Protein AF-A0A7C6NJ16-F1 (afdb_monomer_lite)

Sequence (320 aa):
MNTKLSTLAVAVAAALTLPALALADTATVTQSGSFNDGVVLQNSNANATATINVTGNNNDDFIDQYGNGTVTATIKVNNGNSNKAVVEQFRSGDNSTVTITQSRDRNDAFANQVRAYRSTIDVTQTRSDNKAVVEQGDSWRDTAKVMQTGNHGDAFIEQYDTALSKASITDSGNYDKSVIDQWNVSWADAAITQGGGYRNDATINQYDGVSLKASINQNGSLNMAVAEQTGYHNDSNIIQRGLGNDAFTSQSGKSHDSSINQNGVYNTAVALQSGYNHNSIIMQNGLGNNAHVVQAGWSNSHLSTVTQNGMANNAYVQQH

Foldseek 3Di:
DDDDDFDEAWAEEEVVHDWIWDDGLWIKTWYDDQWIWMWIWHDPDVDTWIWIFIDDADTFIKTKDDDYAYTEIAGTDGGHDDYEDEEDDDDERAAEYEYAYEYDYQEYEYEYEYHEHLEYYYHAYYYENEYYYYYEECEANEYEYEHHLEYNEYYYEYAYVEYLAYAYEAANAYVEYYEEYHENEYLEYYEEHHAHEEHEYEYEAEYAEYNHYEYAAEAYYLEYEYEAEHYYNAYYYHHEAYENEYYYEYEYEYQHAEYHHYHEYQEYEYAYYEADAEYEAAAEAYEQEYYYEAEYDNDHYHYYHHHYYYYNHYYYYYYD

Structure (mmCIF, N/CA/C/O backbone):
data_AF-A0A7C6NJ16-F1
#
_entry.id   AF-A0A7C6NJ16-F1
#
loop_
_atom_site.group_PDB
_atom_site.id
_atom_site.type_symbol
_atom_site.label_atom_id
_atom_site.label_alt_id
_atom_site.label_comp_id
_atom_site.label_asym_id
_atom_site.label_entity_id
_atom_site.label_seq_id
_atom_site.pdbx_PDB_ins_code
_atom_site.Cartn_x
_atom_site.Cartn_y
_atom_site.Cartn_z
_atom_site.occupancy
_atom_site.B_iso_or_equiv
_atom_site.auth_seq_id
_atom_site.auth_comp_id
_atom_site.auth_asym_id
_atom_site.auth_atom_id
_atom_site.pdbx_PDB_model_num
ATOM 1 N N . MET A 1 1 ? -19.613 -32.096 36.033 1.00 35.06 1 MET A N 1
ATOM 2 C CA . MET A 1 1 ? -20.104 -30.706 35.872 1.00 35.06 1 MET A CA 1
ATOM 3 C C . MET A 1 1 ? -18.885 -29.804 35.781 1.00 35.06 1 MET A C 1
ATOM 5 O O . MET A 1 1 ? -17.928 -30.110 36.473 1.00 35.06 1 MET A O 1
ATOM 9 N N . ASN A 1 2 ? -18.899 -28.767 34.940 1.00 32.28 2 ASN A N 1
ATOM 10 C CA . ASN A 1 2 ? -17.916 -27.668 34.946 1.00 32.28 2 ASN A CA 1
ATOM 11 C C . ASN A 1 2 ? -18.504 -26.475 34.169 1.00 32.28 2 ASN A C 1
ATOM 13 O O . ASN A 1 2 ? -18.042 -26.094 33.097 1.00 32.28 2 ASN A O 1
ATOM 17 N N . THR A 1 3 ? -19.608 -25.935 34.681 1.00 31.02 3 THR A N 1
ATOM 18 C CA . THR A 1 3 ? -20.240 -24.719 34.157 1.00 31.02 3 THR A CA 1
ATOM 19 C C . THR A 1 3 ? -19.409 -23.508 34.575 1.00 31.02 3 THR A C 1
ATOM 21 O O . THR A 1 3 ? -19.467 -23.102 35.737 1.00 31.02 3 THR A O 1
ATOM 24 N N . LYS A 1 4 ? -18.622 -22.944 33.648 1.00 37.28 4 LYS A N 1
ATOM 25 C CA . LYS A 1 4 ? -17.997 -21.627 33.846 1.00 37.28 4 LYS A CA 1
ATOM 26 C C . LYS A 1 4 ? -19.087 -20.573 34.083 1.00 37.28 4 LYS A C 1
ATOM 28 O O . LYS A 1 4 ? -20.129 -20.610 33.435 1.00 37.28 4 LYS A O 1
ATOM 33 N N . LEU A 1 5 ? -18.824 -19.638 34.990 1.00 34.72 5 LEU A N 1
ATOM 34 C CA . LEU A 1 5 ? -19.667 -18.466 35.217 1.00 34.72 5 LEU A CA 1
ATOM 35 C C . LEU A 1 5 ? -19.279 -17.371 34.222 1.00 34.72 5 LEU A C 1
ATOM 37 O O . LEU A 1 5 ? -18.245 -16.737 34.396 1.00 34.72 5 LEU A O 1
ATOM 41 N N . SER A 1 6 ? -20.111 -17.140 33.209 1.00 41.31 6 SER A N 1
ATOM 42 C CA . SER A 1 6 ? -20.066 -15.911 32.416 1.00 41.31 6 SER A CA 1
ATOM 43 C C . SER A 1 6 ? -20.798 -14.807 33.178 1.00 41.31 6 SER A C 1
ATOM 45 O O . SER A 1 6 ? -22.024 -14.863 33.320 1.00 41.31 6 SER A O 1
ATOM 47 N N . THR A 1 7 ? -20.081 -13.806 33.681 1.00 44.38 7 THR A N 1
ATOM 48 C CA . THR A 1 7 ? -20.714 -12.552 34.111 1.00 44.38 7 THR A CA 1
ATOM 49 C C . THR A 1 7 ? -21.210 -11.757 32.891 1.00 44.38 7 THR A C 1
ATOM 51 O O . THR A 1 7 ? -20.888 -12.067 31.744 1.00 44.38 7 THR A O 1
ATOM 54 N N . LEU A 1 8 ? -22.002 -10.718 33.140 1.00 41.16 8 LEU A N 1
ATOM 55 C CA . LEU A 1 8 ? -22.375 -9.694 32.166 1.00 41.16 8 LEU A CA 1
ATOM 56 C C . LEU A 1 8 ? -22.429 -8.359 32.907 1.00 41.16 8 LEU A C 1
ATOM 58 O O . LEU A 1 8 ? -22.839 -8.318 34.068 1.00 41.16 8 LEU A O 1
ATOM 62 N N . ALA A 1 9 ? -22.043 -7.277 32.241 1.00 48.88 9 ALA A N 1
ATOM 63 C CA . ALA A 1 9 ? -22.122 -5.933 32.788 1.00 48.88 9 ALA A CA 1
ATOM 64 C C . ALA A 1 9 ? -22.339 -4.902 31.672 1.00 48.88 9 ALA A C 1
ATOM 66 O O . ALA A 1 9 ? -21.974 -5.137 30.521 1.00 48.88 9 ALA A O 1
ATOM 67 N N . VAL A 1 10 ? -22.941 -3.773 32.047 1.00 44.34 10 VAL A N 1
ATOM 68 C CA . VAL A 1 10 ? -23.264 -2.598 31.222 1.00 44.34 10 VAL A CA 1
ATOM 69 C C . VAL A 1 10 ? -23.389 -1.408 32.182 1.00 44.34 10 VAL A C 1
ATOM 71 O O . VAL A 1 10 ? -23.971 -1.578 33.256 1.00 44.34 10 VAL A O 1
ATOM 74 N N . ALA A 1 11 ? -22.970 -0.204 31.796 1.00 49.12 11 ALA A N 1
ATOM 75 C CA . ALA A 1 11 ? -23.571 1.027 32.319 1.00 49.12 11 ALA A CA 1
ATOM 76 C C . ALA A 1 11 ? -23.803 2.058 31.191 1.00 49.12 11 ALA A C 1
ATOM 78 O O . ALA A 1 11 ? -23.823 1.687 30.016 1.00 49.12 11 ALA A O 1
ATOM 79 N N . VAL A 1 12 ? -24.103 3.322 31.531 1.00 46.19 12 VAL A N 1
ATOM 80 C CA . VAL A 1 12 ? -24.567 4.376 30.596 1.00 46.19 12 VAL A CA 1
ATOM 81 C C . VAL A 1 12 ? -24.145 5.772 31.090 1.00 46.19 12 VAL A C 1
ATOM 83 O O . VAL A 1 12 ? -24.249 6.035 32.288 1.00 46.19 12 VAL A O 1
ATOM 86 N N . ALA A 1 13 ? -23.751 6.681 30.185 1.00 46.09 13 ALA A N 1
ATOM 87 C CA . ALA A 1 13 ? -23.558 8.114 30.469 1.00 46.09 13 ALA A CA 1
ATOM 88 C C . ALA A 1 13 ? -24.437 9.012 29.587 1.00 46.09 13 ALA A C 1
ATOM 90 O O . ALA A 1 13 ? -24.761 8.645 28.461 1.00 46.09 13 ALA A O 1
ATOM 91 N N . ALA A 1 14 ? -24.771 10.215 30.066 1.00 43.19 14 ALA A N 1
ATOM 92 C CA . ALA A 1 14 ? -25.600 11.174 29.327 1.00 43.19 14 ALA A CA 1
ATOM 93 C C . ALA A 1 14 ? -25.421 12.646 29.774 1.00 43.19 14 ALA A C 1
ATOM 95 O O . ALA A 1 14 ? -26.395 13.334 30.076 1.00 43.19 14 ALA A O 1
ATOM 96 N N . ALA A 1 15 ? -24.173 13.108 29.891 1.00 50.66 15 ALA A N 1
ATOM 97 C CA . ALA A 1 15 ? -23.797 14.483 30.245 1.00 50.66 15 ALA A CA 1
ATOM 98 C C . ALA A 1 15 ? -24.552 15.167 31.426 1.00 50.66 15 ALA A C 1
ATOM 100 O O . ALA A 1 15 ? -24.961 16.319 31.304 1.00 50.66 15 ALA A O 1
ATOM 101 N N . LEU A 1 16 ? -24.750 14.620 32.638 1.00 50.41 16 LEU A N 1
ATOM 102 C CA . LEU A 1 16 ? -24.541 13.291 33.254 1.00 50.41 16 LEU A CA 1
ATOM 103 C C . LEU A 1 16 ? -23.299 12.500 32.790 1.00 50.41 16 LEU A C 1
ATOM 105 O O . LEU A 1 16 ? -23.381 11.399 32.250 1.00 50.41 16 LEU A O 1
ATOM 109 N N . THR A 1 17 ? -22.132 13.099 33.011 1.00 46.88 17 THR A N 1
ATOM 110 C CA . THR A 1 17 ? -20.799 12.756 32.477 1.00 46.88 17 THR A CA 1
ATOM 111 C C . THR A 1 17 ? -20.115 11.521 33.112 1.00 46.88 17 THR A C 1
ATOM 113 O O . THR A 1 17 ? -18.977 11.626 33.569 1.00 46.88 17 THR A O 1
ATOM 116 N N . LEU A 1 18 ? -20.782 10.365 33.216 1.00 48.09 18 LEU A N 1
ATOM 117 C CA . LEU A 1 18 ? -20.260 9.186 33.943 1.00 48.09 18 LEU A CA 1
ATOM 118 C C . LEU A 1 18 ? -19.922 7.982 33.038 1.00 48.09 18 LEU A C 1
ATOM 120 O O . LEU A 1 18 ? -20.851 7.316 32.589 1.00 48.09 18 LEU A O 1
ATOM 124 N N . PRO A 1 19 ? -18.637 7.644 32.792 1.00 50.81 19 PRO A N 1
ATOM 125 C CA . PRO A 1 19 ? -18.266 6.555 31.889 1.00 50.81 19 PRO A CA 1
ATOM 126 C C . PRO A 1 19 ? -18.911 5.222 32.291 1.00 50.81 19 PRO A C 1
ATOM 128 O O . PRO A 1 19 ? -18.898 4.779 33.438 1.00 50.81 19 PRO A O 1
ATOM 131 N N . ALA A 1 20 ? -19.498 4.598 31.287 1.00 51.53 20 ALA A N 1
ATOM 132 C CA . ALA A 1 20 ? -20.554 3.606 31.347 1.00 51.53 20 ALA A CA 1
ATOM 133 C C . ALA A 1 20 ? -20.095 2.147 31.616 1.00 51.53 20 ALA A C 1
ATOM 135 O O . ALA A 1 20 ? -20.561 1.236 30.944 1.00 51.53 20 ALA A O 1
ATOM 136 N N . LEU A 1 21 ? -19.148 1.945 32.551 1.00 50.75 21 LEU A N 1
ATOM 137 C CA . LEU A 1 21 ? -18.258 0.763 32.672 1.00 50.75 21 LEU A CA 1
ATOM 138 C C . LEU A 1 21 ? -18.938 -0.619 32.724 1.00 50.75 21 LEU A C 1
ATOM 140 O O . LEU A 1 21 ? -20.002 -0.791 33.317 1.00 50.75 21 LEU A O 1
ATOM 144 N N . ALA A 1 22 ? -18.222 -1.640 32.239 1.00 50.41 22 ALA A N 1
ATOM 145 C CA . ALA A 1 22 ? -18.568 -3.044 32.423 1.00 50.41 22 ALA A CA 1
ATOM 146 C C . ALA A 1 22 ? -17.352 -3.994 32.495 1.00 50.41 22 ALA A C 1
ATOM 148 O O . ALA A 1 22 ? -16.258 -3.645 32.059 1.00 50.41 22 ALA A O 1
ATOM 149 N N . LEU A 1 23 ? -17.560 -5.198 33.051 1.00 51.53 23 LEU A N 1
ATOM 150 C CA . LEU A 1 23 ? -16.559 -6.245 33.315 1.00 51.53 23 LEU A CA 1
ATOM 151 C C . LEU A 1 23 ? -17.182 -7.667 33.315 1.00 51.53 23 LEU A C 1
ATOM 153 O O . LEU A 1 23 ? -18.002 -7.957 34.188 1.00 51.53 23 LEU A O 1
ATOM 157 N N . ALA A 1 24 ? -16.752 -8.564 32.419 1.00 52.41 24 ALA A N 1
ATOM 158 C CA . ALA A 1 24 ? -16.945 -10.036 32.447 1.00 52.41 24 ALA A CA 1
ATOM 159 C C . ALA A 1 24 ? -16.251 -10.673 31.231 1.00 52.41 24 ALA A C 1
ATOM 161 O O . ALA A 1 24 ? -15.604 -9.929 30.521 1.00 52.41 24 ALA A O 1
ATOM 162 N N . ASP A 1 25 ? -16.539 -11.935 30.859 1.00 52.47 25 ASP A N 1
ATOM 163 C CA . ASP A 1 25 ? -16.572 -12.466 29.465 1.00 52.47 25 ASP A CA 1
ATOM 164 C C . ASP A 1 25 ? -17.440 -11.646 28.483 1.00 52.47 25 ASP A C 1
ATOM 166 O O . ASP A 1 25 ? -17.577 -12.007 27.312 1.00 52.47 25 ASP A O 1
ATOM 170 N N . THR A 1 26 ? -18.045 -10.536 28.925 1.00 49.97 26 THR A N 1
ATOM 171 C CA . THR A 1 26 ? -18.750 -9.498 28.147 1.00 49.97 26 THR A CA 1
ATOM 172 C C . THR A 1 26 ? -18.752 -8.160 28.907 1.00 49.97 26 THR A C 1
ATOM 174 O O . THR A 1 26 ? -18.806 -8.135 30.132 1.00 49.97 26 THR A O 1
ATOM 177 N N . ALA A 1 27 ? -18.723 -7.032 28.204 1.00 52.44 27 ALA A N 1
ATOM 178 C CA . ALA A 1 27 ? -18.861 -5.685 28.767 1.00 52.44 27 ALA A CA 1
ATOM 179 C C . ALA A 1 27 ? -19.445 -4.733 27.698 1.00 52.44 27 ALA A C 1
ATOM 181 O O . ALA A 1 27 ? -19.690 -5.233 26.610 1.00 52.44 27 ALA A O 1
ATOM 182 N N . THR A 1 28 ? -19.675 -3.441 28.009 1.00 55.69 28 THR A N 1
ATOM 183 C CA . THR A 1 28 ? -20.003 -2.270 27.146 1.00 55.69 28 THR A CA 1
ATOM 184 C C . THR A 1 28 ? -19.886 -0.956 27.951 1.00 55.69 28 THR A C 1
ATOM 186 O O . THR A 1 28 ? -20.147 -0.980 29.148 1.00 55.69 28 THR A O 1
ATOM 189 N N . VAL A 1 29 ? -19.599 0.182 27.294 1.00 52.28 29 VAL A N 1
ATOM 190 C CA . VAL A 1 29 ? -19.810 1.591 27.734 1.00 52.28 29 VAL A CA 1
ATOM 191 C C . VAL A 1 29 ? -20.335 2.341 26.496 1.00 52.28 29 VAL A C 1
ATOM 193 O O . VAL A 1 29 ? -19.951 2.009 25.367 1.00 52.28 29 VAL A O 1
ATOM 196 N N . THR A 1 30 ? -21.183 3.349 26.731 1.00 55.50 30 THR A N 1
ATOM 197 C CA . THR A 1 30 ? -21.677 4.372 25.788 1.00 55.50 30 THR A CA 1
ATOM 198 C C . THR A 1 30 ? -22.018 5.658 26.580 1.00 55.50 30 THR A C 1
ATOM 200 O O . THR A 1 30 ? -22.612 5.555 27.657 1.00 55.50 30 THR A O 1
ATOM 203 N N . GLN A 1 31 ? -21.681 6.860 26.093 1.00 51.72 31 GLN A N 1
ATOM 204 C CA . GLN A 1 31 ? -22.044 8.168 26.692 1.00 51.72 31 GLN A CA 1
ATOM 205 C C . GLN A 1 31 ? -23.067 8.950 25.817 1.00 51.72 31 GLN A C 1
ATOM 207 O O . GLN A 1 31 ? -23.567 8.411 24.834 1.00 51.72 31 GLN A O 1
ATOM 212 N N . SER A 1 32 ? -23.356 10.232 26.123 1.00 51.03 32 SER A N 1
ATOM 213 C CA . SER A 1 32 ? -24.070 11.165 25.224 1.00 51.03 32 SER A CA 1
ATOM 214 C C . SER A 1 32 ? -23.669 12.647 25.387 1.00 51.03 32 SER A C 1
ATOM 216 O O . SER A 1 32 ? -23.464 13.107 26.508 1.00 51.03 32 SER A O 1
ATOM 218 N N . GLY A 1 33 ? -23.553 13.387 24.271 1.00 49.94 33 GLY A N 1
ATOM 219 C CA . GLY A 1 33 ? -23.200 14.818 24.190 1.00 49.94 33 GLY A CA 1
ATOM 220 C C . GLY A 1 33 ? -22.666 15.243 22.804 1.00 49.94 33 GLY A C 1
ATOM 221 O O . GLY A 1 33 ? -22.752 14.483 21.841 1.00 49.94 33 GLY A O 1
ATOM 222 N N . SER A 1 34 ? -22.028 16.415 22.703 1.00 47.81 34 SER A N 1
ATOM 223 C CA . SER A 1 34 ? -20.744 16.464 21.976 1.00 47.81 34 SER A CA 1
ATOM 224 C C . SER A 1 34 ? -19.748 15.704 22.851 1.00 47.81 34 SER A C 1
ATOM 226 O O . SER A 1 34 ? -19.800 15.891 24.064 1.00 47.81 34 SER A O 1
ATOM 228 N N . PHE A 1 35 ? -18.871 14.871 22.282 1.00 48.72 35 PHE A N 1
ATOM 229 C CA . PHE A 1 35 ? -18.071 13.912 23.059 1.00 48.72 35 PHE A CA 1
ATOM 230 C C . PHE A 1 35 ? -18.969 12.939 23.849 1.00 48.72 35 PHE A C 1
ATOM 232 O O . PHE A 1 35 ? -19.153 13.058 25.054 1.00 48.72 35 PHE A O 1
ATOM 239 N N . ASN A 1 36 ? -19.554 11.966 23.147 1.00 51.44 36 ASN A N 1
ATOM 240 C CA . ASN A 1 36 ? -19.848 10.680 23.781 1.00 51.44 36 ASN A CA 1
ATOM 241 C C . ASN A 1 36 ? -18.521 9.892 23.840 1.00 51.44 36 ASN A C 1
ATOM 243 O O . ASN A 1 36 ? -17.525 10.347 23.294 1.00 51.44 36 ASN A O 1
ATOM 247 N N . ASP A 1 37 ? -18.523 8.701 24.424 1.00 56.50 37 ASP A N 1
ATOM 248 C CA . ASP A 1 37 ? -17.400 7.770 24.565 1.00 56.50 37 ASP A CA 1
ATOM 249 C C . ASP A 1 37 ? -17.996 6.388 24.872 1.00 56.50 37 ASP A C 1
ATOM 251 O O . ASP A 1 37 ? -19.105 6.313 25.408 1.00 56.50 37 ASP A O 1
ATOM 255 N N . GLY A 1 38 ? -17.305 5.295 24.590 1.00 53.94 38 GLY A N 1
ATOM 256 C CA . GLY A 1 38 ? -17.771 3.953 24.959 1.00 53.94 38 GLY A CA 1
ATOM 257 C C . GLY A 1 38 ? -16.621 3.095 25.470 1.00 53.94 38 GLY A C 1
ATOM 258 O O . GLY A 1 38 ? -15.567 3.650 25.636 1.00 53.94 38 GLY A O 1
ATOM 259 N N . VAL A 1 39 ? -16.782 1.793 25.742 1.00 55.91 39 VAL A N 1
ATOM 260 C CA . VAL A 1 39 ? -15.772 0.839 26.319 1.00 55.91 39 VAL A CA 1
ATOM 261 C C . VAL A 1 39 ? -16.406 -0.573 26.563 1.00 55.91 39 VAL A C 1
ATOM 263 O O . VAL A 1 39 ? -16.968 -0.810 27.631 1.00 55.91 39 VAL A O 1
ATOM 266 N N . VAL A 1 40 ? -16.380 -1.547 25.644 1.00 55.03 40 VAL A N 1
ATOM 267 C CA . VAL A 1 40 ? -16.559 -2.986 26.028 1.00 55.03 40 VAL A CA 1
ATOM 268 C C . VAL A 1 40 ? -15.207 -3.465 26.604 1.00 55.03 40 VAL A C 1
ATOM 270 O O . VAL A 1 40 ? -14.233 -2.742 26.482 1.00 55.03 40 VAL A O 1
ATOM 273 N N . LEU A 1 41 ? -15.141 -4.605 27.306 1.00 54.09 41 LEU A N 1
ATOM 274 C CA . LEU A 1 41 ? -13.979 -5.165 28.041 1.00 54.09 41 LEU A CA 1
ATOM 275 C C . LEU A 1 41 ? -14.214 -6.666 28.407 1.00 54.09 41 LEU A C 1
ATOM 277 O O . LEU A 1 41 ? -14.424 -7.003 29.575 1.00 54.09 41 LEU A O 1
ATOM 281 N N . GLN A 1 42 ? -14.282 -7.581 27.436 1.00 51.38 42 GLN A N 1
ATOM 282 C CA . GLN A 1 42 ? -14.716 -8.978 27.621 1.00 51.38 42 GLN A CA 1
ATOM 283 C C . GLN A 1 42 ? -13.568 -9.988 27.921 1.00 51.38 42 GLN A C 1
ATOM 285 O O . GLN A 1 42 ? -12.540 -9.979 27.251 1.00 51.38 42 GLN A O 1
ATOM 290 N N . ASN A 1 43 ? -13.731 -10.864 28.926 1.00 51.25 43 ASN A N 1
ATOM 291 C CA . ASN A 1 43 ? -12.670 -11.568 29.662 1.00 51.25 43 ASN A CA 1
ATOM 292 C C . ASN A 1 43 ? -13.046 -12.912 30.403 1.00 51.25 43 ASN A C 1
ATOM 294 O O . ASN A 1 43 ? -13.492 -12.815 31.541 1.00 51.25 43 ASN A O 1
ATOM 298 N N . SER A 1 44 ? -12.764 -14.131 29.873 1.00 48.31 44 SER A N 1
ATOM 299 C CA . SER A 1 44 ? -12.366 -15.401 30.611 1.00 48.31 44 SER A CA 1
ATOM 300 C C . SER A 1 44 ? -11.810 -16.503 29.664 1.00 48.31 44 SER A C 1
ATOM 302 O O . SER A 1 44 ? -12.142 -17.699 29.739 1.00 48.31 44 SER A O 1
ATOM 304 N N . ASN A 1 45 ? -11.001 -16.148 28.675 1.00 57.34 45 ASN A N 1
ATOM 305 C CA . ASN A 1 45 ? -9.626 -15.673 28.850 1.00 57.34 45 ASN A CA 1
ATOM 306 C C . ASN A 1 45 ? -8.625 -16.712 29.340 1.00 57.34 45 ASN A C 1
ATOM 308 O O . ASN A 1 45 ? -8.401 -16.889 30.533 1.00 57.34 45 ASN A O 1
ATOM 312 N N . ALA A 1 46 ? -7.841 -17.172 28.379 1.00 47.19 46 ALA A N 1
ATOM 313 C CA . ALA A 1 46 ? -6.416 -16.856 28.376 1.00 47.19 46 ALA A CA 1
ATOM 314 C C . ALA A 1 46 ? -6.065 -15.510 27.648 1.00 47.19 46 ALA A C 1
ATOM 316 O O . ALA A 1 46 ? -5.015 -15.494 27.024 1.00 47.19 46 ALA A O 1
ATOM 317 N N . ASN A 1 47 ? -6.930 -14.450 27.677 1.00 48.56 47 ASN A N 1
ATOM 318 C CA . ASN A 1 47 ? -7.144 -13.188 26.822 1.00 48.56 47 ASN A CA 1
ATOM 319 C C . ASN A 1 47 ? -8.208 -12.958 25.453 1.00 48.56 47 ASN A C 1
ATOM 321 O O . ASN A 1 47 ? -8.657 -14.068 23.854 1.00 48.56 47 ASN A O 1
ATOM 325 N N . ALA A 1 48 ? -8.440 -11.616 25.930 1.00 53.44 48 ALA A N 1
ATOM 326 C CA . ALA A 1 48 ? -9.428 -10.455 26.064 1.00 53.44 48 ALA A CA 1
ATOM 327 C C . ALA A 1 48 ? -9.898 -9.420 24.957 1.00 53.44 48 ALA A C 1
ATOM 329 O O . ALA A 1 48 ? -9.127 -9.182 24.042 1.00 53.44 48 ALA A O 1
ATOM 330 N N . THR A 1 49 ? -11.046 -8.703 25.206 1.00 53.69 49 THR A N 1
ATOM 331 C CA . THR A 1 49 ? -12.058 -8.067 24.260 1.00 53.69 49 THR A CA 1
ATOM 332 C C . THR A 1 49 ? -12.581 -6.581 24.527 1.00 53.69 49 THR A C 1
ATOM 334 O O . THR A 1 49 ? -13.675 -6.399 25.066 1.00 53.69 49 THR A O 1
ATOM 337 N N . ALA A 1 50 ? -11.933 -5.453 24.218 1.00 52.44 50 ALA A N 1
ATOM 338 C CA . ALA A 1 50 ? -12.427 -4.054 24.449 1.00 52.44 50 ALA A CA 1
ATOM 339 C C . ALA A 1 50 ? -13.053 -3.107 23.324 1.00 52.44 50 ALA A C 1
ATOM 341 O O . ALA A 1 50 ? -12.326 -2.414 22.651 1.00 52.44 50 ALA A O 1
ATOM 342 N N . THR A 1 51 ? -14.372 -2.911 23.124 1.00 56.59 51 THR A N 1
ATOM 343 C CA . THR A 1 51 ? -15.002 -1.783 22.311 1.00 56.59 51 THR A CA 1
ATOM 344 C C . THR A 1 51 ? -14.746 -0.369 22.889 1.00 56.59 51 THR A C 1
ATOM 346 O O . THR A 1 51 ? -14.355 -0.361 24.033 1.00 56.59 51 THR A O 1
ATOM 349 N N . ILE A 1 52 ? -14.973 0.796 22.207 1.00 54.00 52 ILE A N 1
ATOM 350 C CA . ILE A 1 52 ? -15.100 2.227 22.715 1.00 54.00 52 ILE A CA 1
ATOM 351 C C . ILE A 1 52 ? -16.095 3.008 21.808 1.00 54.00 52 ILE A C 1
ATOM 353 O O . ILE A 1 52 ? -15.670 3.616 20.848 1.00 54.00 52 ILE A O 1
ATOM 357 N N . ASN A 1 53 ? -17.416 2.998 22.043 1.00 56.16 53 ASN A N 1
ATOM 358 C CA . ASN A 1 53 ? -18.455 3.733 21.264 1.00 56.16 53 ASN A CA 1
ATOM 359 C C . ASN A 1 53 ? -18.565 5.276 21.516 1.00 56.16 53 ASN A C 1
ATOM 361 O O . ASN A 1 53 ? -19.369 5.713 22.344 1.00 56.16 53 ASN A O 1
ATOM 365 N N . VAL A 1 54 ? -17.818 6.118 20.790 1.00 52.97 54 VAL A N 1
ATOM 366 C CA . VAL A 1 54 ? -17.794 7.608 20.895 1.00 52.97 54 VAL A CA 1
ATOM 367 C C . VAL A 1 54 ? -18.788 8.248 19.896 1.00 52.97 54 VAL A C 1
ATOM 369 O O . VAL A 1 54 ? -19.106 7.653 18.872 1.00 52.97 54 VAL A O 1
ATOM 372 N N . THR A 1 55 ? -19.305 9.462 20.146 1.00 52.56 55 THR A N 1
ATOM 373 C CA . THR A 1 55 ? -20.392 10.105 19.345 1.00 52.56 55 THR A CA 1
ATOM 374 C C . THR A 1 55 ? -20.481 11.630 19.559 1.00 52.56 55 THR A C 1
ATOM 376 O O . THR A 1 55 ? -19.831 12.199 20.440 1.00 52.56 55 THR A O 1
ATOM 379 N N . GLY A 1 56 ? -21.350 12.306 18.801 1.00 50.50 56 GLY A N 1
ATOM 380 C CA . GLY A 1 56 ? -21.638 13.734 18.915 1.00 50.50 56 GLY A CA 1
ATOM 381 C C . GLY A 1 56 ? -21.031 14.505 17.749 1.00 50.50 56 GLY A C 1
ATOM 382 O O . GLY A 1 56 ? -21.506 14.403 16.619 1.00 50.50 56 GLY A O 1
ATOM 383 N N . ASN A 1 57 ? -19.981 15.283 18.025 1.00 47.50 57 ASN A N 1
ATOM 384 C CA . ASN A 1 57 ? -19.160 15.891 16.982 1.00 47.50 57 ASN A CA 1
ATOM 385 C C . ASN A 1 57 ? -17.986 14.964 16.672 1.00 47.50 57 ASN A C 1
ATOM 387 O O . ASN A 1 57 ? -16.986 14.947 17.385 1.00 47.50 57 ASN A O 1
ATOM 391 N N . ASN A 1 58 ? -18.165 14.223 15.583 1.00 49.75 58 ASN A N 1
ATOM 392 C CA . ASN A 1 58 ? -17.633 12.886 15.320 1.00 49.75 58 ASN A CA 1
ATOM 393 C C . ASN A 1 58 ? -18.104 11.814 16.309 1.00 49.75 58 ASN A C 1
ATOM 395 O O . ASN A 1 58 ? -18.517 12.079 17.437 1.00 49.75 58 ASN A O 1
ATOM 399 N N . ASN A 1 59 ? -18.093 10.597 15.784 1.00 49.69 59 ASN A N 1
ATOM 400 C CA . ASN A 1 59 ? -18.604 9.367 16.336 1.00 49.69 59 ASN A CA 1
ATOM 401 C C . ASN A 1 59 ? -17.694 8.250 15.855 1.00 49.69 59 ASN A C 1
ATOM 403 O O . ASN A 1 59 ? -17.442 8.072 14.660 1.00 49.69 59 ASN A O 1
ATOM 407 N N . ASP A 1 60 ? -17.192 7.515 16.814 1.00 49.66 60 ASP A N 1
ATOM 408 C CA . ASP A 1 60 ? -15.865 6.982 16.735 1.00 49.66 60 ASP A CA 1
ATOM 409 C C . ASP A 1 60 ? -15.869 5.725 17.626 1.00 49.66 60 ASP A C 1
ATOM 411 O O . ASP A 1 60 ? -15.769 5.802 18.835 1.00 49.66 60 ASP A O 1
ATOM 415 N N . ASP A 1 61 ? -16.159 4.552 17.056 1.00 52.81 61 ASP A N 1
ATOM 416 C CA . ASP A 1 61 ? -16.512 3.352 17.819 1.00 52.81 61 ASP A CA 1
ATOM 417 C C . ASP A 1 61 ? -15.453 2.230 17.741 1.00 52.81 61 ASP A C 1
ATOM 419 O O . ASP A 1 61 ? -15.260 1.632 16.686 1.00 52.81 61 ASP A O 1
ATOM 423 N N . PHE A 1 62 ? -14.789 1.904 18.855 1.00 53.44 62 PHE A N 1
ATOM 424 C CA . PHE A 1 62 ? -13.905 0.728 19.001 1.00 53.44 62 PHE A CA 1
ATOM 425 C C . PHE A 1 62 ? -14.739 -0.542 19.196 1.00 53.44 62 PHE A C 1
ATOM 427 O O . PHE A 1 62 ? -15.799 -0.445 19.787 1.00 53.44 62 PHE A O 1
ATOM 434 N N . ILE A 1 63 ? -14.313 -1.704 18.701 1.00 54.44 63 ILE A N 1
ATOM 435 C CA . ILE A 1 63 ? -14.628 -3.085 19.149 1.00 54.44 63 ILE A CA 1
ATOM 436 C C . ILE A 1 63 ? -13.291 -3.738 19.606 1.00 54.44 63 ILE A C 1
ATOM 438 O O . ILE A 1 63 ? -12.288 -3.043 19.613 1.00 54.44 63 ILE A O 1
ATOM 442 N N . ASP A 1 64 ? -13.238 -4.981 20.075 1.00 53.72 64 ASP A N 1
ATOM 443 C CA . ASP A 1 64 ? -12.007 -5.788 20.308 1.00 53.72 64 ASP A CA 1
ATOM 444 C C . ASP A 1 64 ? -12.510 -7.134 20.833 1.00 53.72 64 ASP A C 1
ATOM 446 O O . ASP A 1 64 ? -13.340 -7.080 21.731 1.00 53.72 64 ASP A O 1
ATOM 450 N N . GLN A 1 65 ? -12.164 -8.265 20.189 1.00 52.84 65 GLN A N 1
ATOM 451 C CA . GLN A 1 65 ? -12.620 -9.687 20.324 1.00 52.84 65 GLN A CA 1
ATOM 452 C C . GLN A 1 65 ? -12.084 -10.561 21.526 1.00 52.84 65 GLN A C 1
ATOM 454 O O . GLN A 1 65 ? -11.061 -10.222 22.084 1.00 52.84 65 GLN A O 1
ATOM 459 N N . TYR A 1 66 ? -12.711 -11.723 21.871 1.00 47.78 66 TYR A N 1
ATOM 460 C CA . TYR A 1 66 ? -12.429 -12.774 22.921 1.00 47.78 66 TYR A CA 1
ATOM 461 C C . TYR A 1 66 ? -12.335 -14.278 22.527 1.00 47.78 66 TYR A C 1
ATOM 463 O O . TYR A 1 66 ? -13.350 -14.874 22.166 1.00 47.78 66 TYR A O 1
ATOM 471 N N . GLY A 1 67 ? -11.200 -14.961 22.752 1.00 47.31 67 GLY A N 1
ATOM 472 C CA . GLY A 1 67 ? -11.125 -16.399 23.080 1.00 47.31 67 GLY A CA 1
ATOM 473 C C . GLY A 1 67 ? -10.483 -17.391 22.074 1.00 47.31 67 GLY A C 1
ATOM 474 O O . GLY A 1 67 ? -11.192 -18.007 21.280 1.00 47.31 67 GLY A O 1
ATOM 475 N N . ASN A 1 68 ? -9.192 -17.765 22.148 1.00 58.56 68 ASN A N 1
ATOM 476 C CA . ASN A 1 68 ? -8.203 -17.442 23.184 1.00 58.56 68 ASN A CA 1
ATOM 477 C C . ASN A 1 68 ? -6.731 -17.469 22.669 1.00 58.56 68 ASN A C 1
ATOM 479 O O . ASN A 1 68 ? -6.130 -18.544 22.675 1.00 58.56 68 ASN A O 1
ATOM 483 N N . GLY A 1 69 ? -6.127 -16.318 22.324 1.00 48.69 69 GLY A N 1
ATOM 484 C CA . GLY A 1 69 ? -4.703 -16.212 21.911 1.00 48.69 69 GLY A CA 1
ATOM 485 C C . GLY A 1 69 ? -3.854 -15.023 22.429 1.00 48.69 69 GLY A C 1
ATOM 486 O O . GLY A 1 69 ? -2.784 -15.273 22.987 1.00 48.69 69 GLY A O 1
ATOM 487 N N . THR A 1 70 ? -4.329 -13.765 22.301 1.00 48.88 70 THR A N 1
ATOM 488 C CA . THR A 1 70 ? -3.929 -12.453 22.949 1.00 48.88 70 THR A CA 1
ATOM 489 C C . THR A 1 70 ? -3.918 -11.393 21.832 1.00 48.88 70 THR A C 1
ATOM 491 O O . THR A 1 70 ? -3.308 -11.755 20.850 1.00 48.88 70 THR A O 1
ATOM 494 N N . VAL A 1 71 ? -4.441 -10.150 21.775 1.00 53.84 71 VAL A N 1
ATOM 495 C CA . VAL A 1 71 ? -5.541 -9.295 22.343 1.00 53.84 71 VAL A CA 1
ATOM 496 C C . VAL A 1 71 ? -5.722 -8.159 21.301 1.00 53.84 71 VAL A C 1
ATOM 498 O O . VAL A 1 71 ? -4.696 -7.709 20.794 1.00 53.84 71 VAL A O 1
ATOM 501 N N . THR A 1 72 ? -6.923 -7.695 20.920 1.00 48.88 72 THR A N 1
ATOM 502 C CA . THR A 1 72 ? -7.120 -7.167 19.539 1.00 48.88 72 THR A CA 1
ATOM 503 C C . THR A 1 72 ? -7.989 -5.892 19.451 1.00 48.88 72 THR A C 1
ATOM 505 O O . THR A 1 72 ? -9.155 -6.027 19.713 1.00 48.88 72 THR A O 1
ATOM 508 N N . ALA A 1 73 ? -7.494 -4.682 19.099 1.00 49.91 73 ALA A N 1
ATOM 509 C CA . ALA A 1 73 ? -7.969 -3.402 19.679 1.00 49.91 73 ALA A CA 1
ATOM 510 C C . ALA A 1 73 ? -8.215 -2.093 18.809 1.00 49.91 73 ALA A C 1
ATOM 512 O O . ALA A 1 73 ? -7.483 -1.113 18.935 1.00 49.91 73 ALA A O 1
ATOM 513 N N . THR A 1 74 ? -9.324 -1.935 18.063 1.00 52.00 74 THR A N 1
ATOM 514 C CA . THR A 1 74 ? -9.864 -0.707 17.334 1.00 52.00 74 THR A CA 1
ATOM 515 C C . THR A 1 74 ? -9.774 0.791 17.824 1.00 52.00 74 THR A C 1
ATOM 517 O O . THR A 1 74 ? -10.443 1.593 17.182 1.00 52.00 74 THR A O 1
ATOM 520 N N . ILE A 1 75 ? -9.152 1.273 18.917 1.00 53.44 75 ILE A N 1
ATOM 521 C CA . ILE A 1 75 ? -9.514 2.610 19.535 1.00 53.44 75 ILE A CA 1
ATOM 522 C C . ILE A 1 75 ? -9.876 3.752 18.542 1.00 53.44 75 ILE A C 1
ATOM 524 O O . ILE A 1 75 ? -9.023 4.323 17.871 1.00 53.44 75 ILE A O 1
ATOM 528 N N . LYS A 1 76 ? -11.146 4.170 18.497 1.00 50.94 76 LYS A N 1
ATOM 529 C CA . LYS A 1 76 ? -11.612 5.200 17.559 1.00 50.94 76 LYS A CA 1
ATOM 530 C C . LYS A 1 76 ? -12.023 6.461 18.346 1.00 50.94 76 LYS A C 1
ATOM 532 O O . LYS A 1 76 ? -12.903 6.352 19.186 1.00 50.94 76 LYS A O 1
ATOM 537 N N . VAL A 1 77 ? -11.341 7.610 18.143 1.00 55.34 77 VAL A N 1
ATOM 538 C CA . VAL A 1 77 ? -11.514 8.925 18.837 1.00 55.34 77 VAL A CA 1
ATOM 539 C C . VAL A 1 77 ? -10.789 10.058 18.044 1.00 55.34 77 VAL A C 1
ATOM 541 O O . VAL A 1 77 ? -9.569 9.967 17.924 1.00 55.34 77 VAL A O 1
ATOM 544 N N . ASN A 1 78 ? -11.322 11.224 17.609 1.00 55.91 78 ASN A N 1
ATOM 545 C CA . ASN A 1 78 ? -12.671 11.834 17.526 1.00 55.91 78 ASN A CA 1
ATOM 546 C C . ASN A 1 78 ? -12.610 13.176 16.688 1.00 55.91 78 ASN A C 1
ATOM 548 O O . ASN A 1 78 ? -11.581 13.487 16.088 1.00 55.91 78 ASN A O 1
ATOM 552 N N . ASN A 1 79 ? -13.683 13.995 16.699 1.00 52.25 79 ASN A N 1
ATOM 553 C CA . ASN A 1 79 ? -13.928 15.368 16.160 1.00 52.25 79 ASN A CA 1
ATOM 554 C C . ASN A 1 79 ? -13.656 15.650 14.654 1.00 52.25 79 ASN A C 1
ATOM 556 O O . ASN A 1 79 ? -12.493 15.694 14.271 1.00 52.25 79 ASN A O 1
ATOM 560 N N . GLY A 1 80 ? -14.629 16.004 13.780 1.00 56.56 80 GLY A N 1
ATOM 561 C CA . GLY A 1 80 ? -16.103 16.106 13.914 1.00 56.56 80 GLY A CA 1
ATOM 562 C C . GLY A 1 80 ? -16.781 16.885 12.764 1.00 56.56 80 GLY A C 1
ATOM 563 O O . GLY A 1 80 ? -16.633 18.103 12.754 1.00 56.56 80 GLY A O 1
ATOM 564 N N . ASN A 1 81 ? -17.572 16.306 11.833 1.00 48.34 81 ASN A N 1
ATOM 565 C CA . ASN A 1 81 ? -18.478 15.131 11.889 1.00 48.34 81 ASN A CA 1
ATOM 566 C C . ASN A 1 81 ? -18.320 14.068 10.749 1.00 48.34 81 ASN A C 1
ATOM 568 O O . ASN A 1 81 ? -18.198 14.422 9.582 1.00 48.34 81 ASN A O 1
ATOM 572 N N . SER A 1 82 ? -18.555 12.777 11.048 1.00 47.34 82 SER A N 1
ATOM 573 C CA . SER A 1 82 ? -19.207 11.742 10.185 1.00 47.34 82 SER A CA 1
ATOM 574 C C . SER A 1 82 ? -18.513 10.394 9.815 1.00 47.34 82 SER A C 1
ATOM 576 O O . SER A 1 82 ? -19.033 9.710 8.947 1.00 47.34 82 SER A O 1
ATOM 578 N N . ASN A 1 83 ? -17.512 9.921 10.579 1.00 52.97 83 ASN A N 1
ATOM 579 C CA . ASN A 1 83 ? -17.696 8.708 11.437 1.00 52.97 83 ASN A CA 1
ATOM 580 C C . ASN A 1 83 ? -17.695 7.253 10.881 1.00 52.97 83 ASN A C 1
ATOM 582 O O . ASN A 1 83 ? -17.860 7.021 9.695 1.00 52.97 83 ASN A O 1
ATOM 586 N N . LYS A 1 84 ? -17.681 6.281 11.827 1.00 56.88 84 LYS A N 1
ATOM 587 C CA . LYS A 1 84 ? -17.887 4.800 11.696 1.00 56.88 84 LYS A CA 1
ATOM 588 C C . LYS A 1 84 ? -16.706 3.963 11.128 1.00 56.88 84 LYS A C 1
ATOM 590 O O . LYS A 1 84 ? -15.659 4.508 10.833 1.00 56.88 84 LYS A O 1
ATOM 595 N N . ALA A 1 85 ? -16.740 2.639 11.268 1.00 50.84 85 ALA A N 1
ATOM 596 C CA . ALA A 1 85 ? -15.971 1.971 12.343 1.00 50.84 85 ALA A CA 1
ATOM 597 C C . ALA A 1 85 ? -15.902 0.430 12.146 1.00 50.84 85 ALA A C 1
ATOM 599 O O . ALA A 1 85 ? -16.360 -0.050 11.113 1.00 50.84 85 ALA A O 1
ATOM 600 N N . VAL A 1 86 ? -15.505 -0.309 13.207 1.00 55.03 86 VAL A N 1
ATOM 601 C CA . VAL A 1 86 ? -15.717 -1.765 13.464 1.00 55.03 86 VAL A CA 1
ATOM 602 C C . VAL A 1 86 ? -14.525 -2.690 13.181 1.00 55.03 86 VAL A C 1
ATOM 604 O O . VAL A 1 86 ? -13.617 -2.353 12.428 1.00 55.03 86 VAL A O 1
ATOM 607 N N . VAL A 1 87 ? -14.509 -3.837 13.881 1.00 5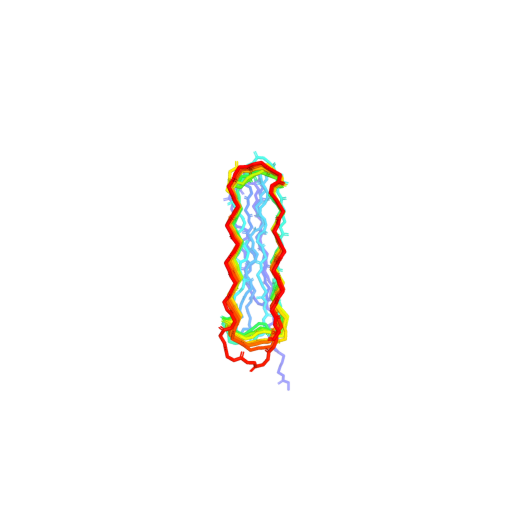6.47 87 VAL A N 1
ATOM 608 C CA . VAL A 1 87 ? -13.301 -4.621 14.128 1.00 56.47 87 VAL A CA 1
ATOM 609 C C . VAL A 1 87 ? -13.492 -6.117 14.421 1.00 56.47 87 VAL A C 1
ATOM 611 O O . VAL A 1 87 ? -14.548 -6.544 14.886 1.00 56.47 87 VAL A O 1
ATOM 614 N N . GLU A 1 88 ? -12.399 -6.849 14.166 1.00 50.62 88 GLU A N 1
ATOM 615 C CA . GLU A 1 88 ? -11.815 -8.007 14.880 1.00 50.62 88 GLU A CA 1
ATOM 616 C C . GLU A 1 88 ? -12.380 -8.435 16.272 1.00 50.62 88 GLU A C 1
ATOM 618 O O . GLU A 1 88 ? -12.983 -7.684 17.029 1.00 50.62 88 GLU A O 1
ATOM 623 N N . GLN A 1 89 ? -12.264 -9.692 16.712 1.00 61.12 89 GLN A N 1
ATOM 624 C CA . GLN A 1 89 ? -11.543 -10.884 16.228 1.00 61.12 89 GLN A CA 1
ATOM 625 C C . GLN A 1 89 ? -12.378 -12.138 16.636 1.00 61.12 89 GLN A C 1
ATOM 627 O O . GLN A 1 89 ? -13.314 -11.993 17.410 1.00 61.12 89 GLN A O 1
ATOM 632 N N . PHE A 1 90 ? -12.062 -13.375 16.212 1.00 51.84 90 PHE A N 1
ATOM 633 C CA . PHE A 1 90 ? -11.625 -14.443 17.155 1.00 51.84 90 PHE A CA 1
ATOM 634 C C . PHE A 1 90 ? -11.529 -15.889 16.640 1.00 51.84 90 PHE A C 1
ATOM 636 O O . PHE A 1 90 ? -12.510 -16.624 16.527 1.00 51.84 90 PHE A O 1
ATOM 643 N N . ARG A 1 91 ? -10.278 -16.362 16.571 1.00 51.66 91 ARG A N 1
ATOM 644 C CA . ARG A 1 91 ? -9.786 -17.528 17.339 1.00 51.66 91 ARG A CA 1
ATOM 645 C C . ARG A 1 91 ? -8.257 -17.543 17.323 1.00 51.66 91 ARG A C 1
ATOM 647 O O . ARG A 1 91 ? -7.650 -18.515 16.886 1.00 51.66 91 ARG A O 1
ATOM 654 N N . SER A 1 92 ? -7.636 -16.433 17.740 1.00 56.94 92 SER A N 1
ATOM 655 C CA . SER A 1 92 ? -6.173 -16.381 17.834 1.00 56.94 92 SER A CA 1
ATOM 656 C C . SER A 1 92 ? -5.649 -17.471 18.770 1.00 56.94 92 SER A C 1
ATOM 658 O O . SER A 1 92 ? -6.310 -17.854 19.737 1.00 56.94 92 SER A O 1
ATOM 660 N N . GLY A 1 93 ? -4.447 -17.952 18.469 1.00 54.19 93 GLY A N 1
ATOM 661 C CA . GLY A 1 93 ? -3.467 -18.371 19.467 1.00 54.19 93 GLY A CA 1
ATOM 662 C C . GLY A 1 93 ? -2.344 -17.330 19.474 1.00 54.19 93 GLY A C 1
ATOM 663 O O . GLY A 1 93 ? -2.179 -16.623 18.488 1.00 54.19 93 GLY A O 1
ATOM 664 N N . ASP A 1 94 ? -1.573 -17.228 20.553 1.00 59.09 94 ASP A N 1
ATOM 665 C CA . ASP A 1 94 ? -0.360 -16.400 20.632 1.00 59.09 94 ASP A CA 1
ATOM 666 C C . ASP A 1 94 ? -0.461 -14.949 20.087 1.00 59.09 94 ASP A C 1
ATOM 668 O O . ASP A 1 94 ? 0.039 -14.659 19.012 1.00 59.09 94 ASP A O 1
ATOM 672 N N . ASN A 1 95 ? -0.928 -13.984 20.881 1.00 61.69 95 ASN A N 1
ATOM 673 C CA . ASN A 1 95 ? -0.430 -12.587 20.817 1.00 61.69 95 ASN A CA 1
ATOM 674 C C . ASN A 1 95 ? -0.597 -11.789 19.485 1.00 61.69 95 ASN A C 1
ATOM 676 O O . ASN A 1 95 ? 0.277 -10.990 19.146 1.00 61.69 95 ASN A O 1
ATOM 680 N N . SER A 1 96 ? -1.696 -11.963 18.747 1.00 65.44 96 SER A N 1
ATOM 681 C CA . SER A 1 96 ? -2.109 -11.095 17.627 1.00 65.44 96 SER A CA 1
ATOM 682 C C . SER A 1 96 ? -2.914 -9.864 18.065 1.00 65.44 96 SER A C 1
ATOM 684 O O . SER A 1 96 ? -3.943 -9.981 18.737 1.00 65.44 96 SER A O 1
ATOM 686 N N . THR A 1 97 ? -2.472 -8.686 17.630 1.00 67.56 97 THR A N 1
ATOM 687 C CA . THR A 1 97 ? -3.043 -7.379 17.981 1.00 67.56 97 THR A CA 1
ATOM 688 C C . THR A 1 97 ? -3.571 -6.647 16.763 1.00 67.56 97 THR A C 1
ATOM 690 O O . THR A 1 97 ? -3.033 -6.792 15.672 1.00 67.56 97 THR A O 1
ATOM 693 N N . VAL A 1 98 ? -4.538 -5.762 16.952 1.00 68.19 98 VAL A N 1
ATOM 694 C CA . VAL A 1 98 ? -4.917 -4.763 15.947 1.00 68.19 98 VAL A CA 1
ATOM 695 C C . VAL A 1 98 ? -5.152 -3.431 16.643 1.00 68.19 98 VAL A C 1
ATOM 697 O O . VAL A 1 98 ? -5.383 -3.410 17.848 1.00 68.19 98 VAL A O 1
ATOM 700 N N . THR A 1 99 ? -5.052 -2.341 15.895 1.00 68.81 99 THR A N 1
ATOM 701 C CA . THR A 1 99 ? -5.361 -0.989 16.337 1.00 68.81 99 THR A CA 1
ATOM 702 C C . THR A 1 99 ? -6.044 -0.234 15.204 1.00 68.81 99 THR A C 1
ATOM 704 O O . THR A 1 99 ? -5.539 -0.228 14.083 1.00 68.81 99 THR A O 1
ATOM 707 N N . ILE A 1 100 ? -7.144 0.458 15.494 1.00 66.81 100 ILE A N 1
ATOM 708 C CA . ILE A 1 100 ? -7.640 1.566 14.661 1.00 66.81 100 ILE A CA 1
ATOM 709 C C . ILE A 1 100 ? -7.387 2.877 15.432 1.00 66.81 100 ILE A C 1
ATOM 711 O O . ILE A 1 100 ? -7.117 2.852 16.631 1.00 66.81 100 ILE A O 1
ATOM 715 N N . THR A 1 101 ? -7.333 4.012 14.736 1.00 67.38 101 THR A N 1
ATOM 716 C CA . THR A 1 101 ? -7.245 5.384 15.262 1.00 67.38 101 THR A CA 1
ATOM 717 C C . THR A 1 101 ? -7.695 6.348 14.169 1.00 67.38 101 THR A C 1
ATOM 719 O O . THR A 1 101 ? -7.104 6.397 13.091 1.00 67.38 101 THR A O 1
ATOM 722 N N . GLN A 1 102 ? -8.746 7.131 14.410 1.00 66.19 102 GLN A N 1
ATOM 723 C CA . GLN A 1 102 ? -9.324 8.017 13.393 1.00 66.19 102 GLN A CA 1
ATOM 724 C C . GLN A 1 102 ? -9.658 9.384 13.982 1.00 66.19 102 GLN A C 1
ATOM 726 O O . GLN A 1 102 ? -9.933 9.507 15.165 1.00 66.19 102 GLN A O 1
ATOM 731 N N . SER A 1 103 ? -9.612 10.428 13.161 1.00 62.03 103 SER A N 1
ATOM 732 C CA . SER A 1 103 ? -9.994 11.786 13.565 1.00 62.03 103 SER A CA 1
ATOM 733 C C . SER A 1 103 ? -10.487 12.582 12.362 1.00 62.03 103 SER A C 1
ATOM 735 O O . SER A 1 103 ? -10.041 12.330 11.243 1.00 62.03 103 SER A O 1
ATOM 737 N N . ARG A 1 104 ? -11.362 13.570 12.581 1.00 62.53 104 ARG A N 1
ATOM 738 C CA . ARG A 1 104 ? -12.037 14.365 11.532 1.00 62.53 104 ARG A CA 1
ATOM 739 C C . ARG A 1 104 ? -13.093 13.618 10.712 1.00 62.53 104 ARG A C 1
ATOM 741 O O . ARG A 1 104 ? -13.328 12.416 10.843 1.00 62.53 104 ARG A O 1
ATOM 748 N N . ASP A 1 105 ? -13.790 14.430 9.931 1.00 59.00 105 ASP A N 1
ATOM 749 C CA . ASP A 1 105 ? -15.064 14.167 9.280 1.00 59.00 105 ASP A CA 1
ATOM 750 C C . ASP A 1 105 ? -15.020 12.986 8.302 1.00 59.00 105 ASP A C 1
ATOM 752 O O . ASP A 1 105 ? -14.121 12.902 7.474 1.00 59.00 105 ASP A O 1
ATOM 756 N N . ARG A 1 106 ? -16.033 12.113 8.345 1.00 60.22 106 ARG A N 1
ATOM 757 C CA . ARG A 1 106 ? -16.268 11.019 7.368 1.00 60.22 106 ARG A CA 1
ATOM 758 C C . ARG A 1 106 ? -15.147 9.985 7.180 1.00 60.22 106 ARG A C 1
ATOM 760 O O . ARG A 1 106 ? -15.128 9.297 6.169 1.00 60.22 106 ARG A O 1
ATOM 767 N N . ASN A 1 107 ? -14.261 9.826 8.159 1.00 62.47 107 ASN A N 1
ATOM 768 C CA . ASN A 1 107 ? -13.327 8.702 8.187 1.00 62.47 107 ASN A CA 1
ATOM 769 C C . ASN A 1 107 ? -14.031 7.386 8.543 1.00 62.47 107 ASN A C 1
ATOM 771 O O . ASN A 1 107 ? -14.579 7.273 9.646 1.00 62.47 107 ASN A O 1
ATOM 775 N N . ASP A 1 108 ? -13.936 6.406 7.642 1.00 69.19 108 ASP A N 1
ATOM 776 C CA . ASP A 1 108 ? -14.391 5.022 7.791 1.00 69.19 108 ASP A CA 1
ATOM 777 C C . ASP A 1 108 ? -13.186 4.074 7.880 1.00 69.19 108 ASP A C 1
ATOM 779 O O . ASP A 1 108 ? -12.256 4.163 7.078 1.00 69.19 108 ASP A O 1
ATOM 783 N N . ALA A 1 109 ? -13.165 3.183 8.872 1.00 67.00 109 ALA A N 1
ATOM 784 C CA . ALA A 1 109 ? -12.111 2.179 8.970 1.00 67.00 109 ALA A CA 1
ATOM 785 C C . ALA A 1 109 ? -12.610 0.880 9.582 1.00 67.00 109 ALA A C 1
ATOM 787 O O . ALA A 1 109 ? -13.250 0.884 10.635 1.00 67.00 109 ALA A O 1
ATOM 788 N N . PHE A 1 110 ? -12.223 -0.207 8.928 1.00 71.94 110 PHE A N 1
ATOM 789 C CA . PHE A 1 110 ? -12.488 -1.577 9.315 1.00 71.94 110 PHE A CA 1
ATOM 790 C C . PHE A 1 110 ? -11.172 -2.353 9.391 1.00 71.94 110 PHE A C 1
ATOM 792 O O . PHE A 1 110 ? -10.320 -2.226 8.507 1.00 71.94 110 PHE A O 1
ATOM 799 N N . ALA A 1 111 ? -11.011 -3.171 10.427 1.00 70.12 111 ALA A N 1
ATOM 800 C CA . ALA A 1 111 ? -9.860 -4.054 10.563 1.00 70.12 111 ALA A CA 1
ATOM 801 C C . ALA A 1 111 ? -10.289 -5.440 11.060 1.00 70.12 111 ALA A C 1
ATOM 803 O O . ALA A 1 111 ? -11.199 -5.556 11.874 1.00 70.12 111 ALA A O 1
ATOM 804 N N . ASN A 1 112 ? -9.665 -6.508 10.572 1.00 70.69 112 ASN A N 1
ATOM 805 C CA . ASN A 1 112 ? -10.107 -7.875 10.830 1.00 70.69 112 ASN A CA 1
ATOM 806 C C . ASN A 1 112 ? -8.922 -8.839 10.949 1.00 70.69 112 ASN A C 1
ATOM 808 O O . ASN A 1 112 ? -8.025 -8.845 10.112 1.00 70.69 112 ASN A O 1
ATOM 812 N N . GLN A 1 113 ? -8.941 -9.700 11.964 1.00 69.62 113 GLN A N 1
ATOM 813 C CA . GLN A 1 113 ? -7.968 -10.773 12.155 1.00 69.62 113 GLN A CA 1
ATOM 814 C C . GLN A 1 113 ? -8.705 -12.099 12.373 1.00 69.62 113 GLN A C 1
ATOM 816 O O . GLN A 1 113 ? -9.534 -12.241 13.275 1.00 69.62 113 GLN A O 1
ATOM 821 N N . VAL A 1 114 ? -8.368 -13.109 11.574 1.00 67.31 114 VAL A N 1
ATOM 822 C CA . VAL A 1 114 ? -9.004 -14.431 11.583 1.00 67.31 114 VAL A CA 1
ATOM 823 C C . VAL A 1 114 ? -7.915 -15.493 11.664 1.00 67.31 114 VAL A C 1
ATOM 825 O O . VAL A 1 114 ? -7.100 -15.620 10.762 1.00 67.31 114 VAL A O 1
ATOM 828 N N . ARG A 1 115 ? -7.878 -16.242 12.777 1.00 68.88 115 ARG A N 1
ATOM 829 C CA . ARG A 1 115 ? -6.812 -17.217 13.114 1.00 68.88 115 ARG A CA 1
ATOM 830 C C . ARG A 1 115 ? -5.383 -16.658 13.009 1.00 68.88 115 ARG A C 1
ATOM 832 O O . ARG A 1 115 ? -4.442 -17.411 12.807 1.00 68.88 115 ARG A O 1
ATOM 839 N N . ALA A 1 116 ? -5.220 -15.352 13.193 1.00 66.44 116 ALA A N 1
ATOM 840 C CA . ALA A 1 116 ? -3.916 -14.719 13.290 1.00 66.44 116 ALA A CA 1
ATOM 841 C C . ALA A 1 116 ? -3.144 -15.221 14.523 1.00 66.44 116 ALA A C 1
ATOM 843 O O . ALA A 1 116 ? -3.701 -15.267 15.629 1.00 66.44 116 ALA A O 1
ATOM 844 N N . TYR A 1 117 ? -1.847 -15.476 14.353 1.00 71.88 117 TYR A N 1
ATOM 845 C CA . TYR A 1 117 ? -0.884 -15.840 15.392 1.00 71.88 117 TYR A CA 1
ATOM 846 C C . TYR A 1 117 ? 0.286 -14.844 15.400 1.00 71.88 117 TYR A C 1
ATOM 848 O O . TYR A 1 117 ? 1.160 -14.890 14.540 1.00 71.88 117 TYR A O 1
ATOM 856 N N . ARG A 1 118 ? 0.364 -13.978 16.409 1.00 70.44 118 ARG A N 1
ATOM 857 C CA . ARG A 1 118 ? 1.355 -12.900 16.588 1.00 70.44 118 ARG A CA 1
ATOM 858 C C . ARG A 1 118 ? 1.316 -11.799 15.522 1.00 70.44 118 ARG A C 1
ATOM 860 O O . ARG A 1 118 ? 2.283 -11.046 15.408 1.00 70.44 118 ARG A O 1
ATOM 867 N N . SER A 1 119 ? 0.239 -11.712 14.744 1.00 77.25 119 SER A N 1
ATOM 868 C CA . SER A 1 119 ? 0.098 -10.736 13.656 1.00 77.25 119 SER A CA 1
ATOM 869 C C . SER A 1 119 ? -0.375 -9.373 14.176 1.00 77.25 119 SER A C 1
ATOM 871 O O . SER A 1 119 ? -0.994 -9.282 15.236 1.00 77.25 119 SER A O 1
ATOM 873 N N . THR A 1 120 ? -0.077 -8.293 13.455 1.00 80.44 120 THR A N 1
ATOM 874 C CA . THR A 1 120 ? -0.440 -6.912 13.820 1.00 80.44 120 THR A CA 1
ATOM 875 C C . THR A 1 120 ? -1.202 -6.213 12.697 1.00 80.44 120 THR A C 1
ATOM 877 O O . THR A 1 120 ? -0.750 -6.264 11.557 1.00 80.44 120 THR A O 1
ATOM 880 N N . ILE A 1 121 ? -2.288 -5.501 13.003 1.00 77.69 121 ILE A N 1
ATOM 881 C CA . ILE A 1 121 ? -2.863 -4.468 12.119 1.00 77.69 121 ILE A CA 1
ATOM 882 C C . ILE A 1 121 ? -2.800 -3.097 12.818 1.00 77.69 121 ILE A C 1
ATOM 884 O O . ILE A 1 121 ? -3.026 -3.000 14.018 1.00 77.69 121 ILE A O 1
ATOM 888 N N . ASP A 1 122 ? -2.525 -2.030 12.073 1.00 81.06 122 ASP A N 1
ATOM 889 C CA . ASP A 1 122 ? -2.527 -0.634 12.536 1.00 81.06 122 ASP A CA 1
ATOM 890 C C . ASP A 1 122 ? -3.227 0.238 11.480 1.00 81.06 122 ASP A C 1
ATOM 892 O O . ASP A 1 122 ? -2.775 0.293 10.340 1.00 81.06 122 ASP A O 1
ATOM 896 N N . VAL A 1 123 ? -4.336 0.897 11.821 1.00 76.44 123 VAL A N 1
ATOM 897 C CA . VAL A 1 123 ? -5.106 1.747 10.898 1.00 76.44 123 VAL A CA 1
ATOM 898 C C . VAL A 1 123 ? -5.263 3.151 11.464 1.00 76.44 123 VAL A C 1
ATOM 900 O O . VAL A 1 123 ? -6.043 3.388 12.379 1.00 76.44 123 VAL A O 1
ATOM 903 N N . THR A 1 124 ? -4.550 4.105 10.877 1.00 77.75 124 THR A N 1
ATOM 904 C CA . THR A 1 124 ? -4.526 5.514 11.278 1.00 77.75 124 THR A CA 1
ATOM 905 C C . THR A 1 124 ? -5.131 6.401 10.183 1.00 77.75 124 THR A C 1
ATOM 907 O O . THR A 1 124 ? -4.609 6.427 9.069 1.00 77.75 124 THR A O 1
ATOM 910 N N . GLN A 1 125 ? -6.165 7.198 10.483 1.00 72.19 125 GLN A N 1
ATOM 911 C CA . GLN A 1 125 ? -6.713 8.213 9.560 1.00 72.19 125 GLN A CA 1
ATOM 912 C C . GLN A 1 125 ? -6.859 9.595 10.227 1.00 72.19 125 GLN A C 1
ATOM 914 O O . GLN A 1 125 ? -7.307 9.707 11.368 1.00 72.19 125 GLN A O 1
ATOM 919 N N . THR A 1 126 ? -6.458 10.670 9.538 1.00 69.38 126 THR A N 1
ATOM 920 C CA . THR A 1 126 ? -6.213 11.992 10.182 1.00 69.38 126 THR A CA 1
ATOM 921 C C . THR A 1 126 ? -6.749 13.224 9.436 1.00 69.38 126 THR A C 1
ATOM 923 O O . THR A 1 126 ? -6.575 14.369 9.869 1.00 69.38 126 THR A O 1
ATOM 926 N N . ARG A 1 127 ? -7.406 13.002 8.302 1.00 72.44 127 ARG A N 1
ATOM 927 C CA . ARG A 1 127 ? -8.065 14.000 7.443 1.00 72.44 127 ARG A CA 1
ATOM 928 C C . ARG A 1 127 ? -9.381 13.409 6.926 1.00 72.44 127 ARG A C 1
ATOM 930 O O . ARG A 1 127 ? -9.713 12.313 7.344 1.00 72.44 127 ARG A O 1
ATOM 937 N N . SER A 1 128 ? -10.165 14.118 6.121 1.00 67.94 128 SER A N 1
ATOM 938 C CA . SER A 1 128 ? -11.582 13.766 5.939 1.00 67.94 128 SER A CA 1
ATOM 939 C C . SER A 1 128 ? -11.862 12.715 4.863 1.00 67.94 128 SER A C 1
ATOM 941 O O . SER A 1 128 ? -11.103 12.579 3.910 1.00 67.94 128 SER A O 1
ATOM 943 N N . ASP A 1 129 ? -12.997 12.024 4.980 1.00 69.62 129 ASP A N 1
ATOM 944 C CA . ASP A 1 129 ? -13.561 11.118 3.965 1.00 69.62 129 ASP A CA 1
ATOM 945 C C . ASP A 1 129 ? -12.733 9.864 3.614 1.00 69.62 129 ASP A C 1
ATOM 947 O O . ASP A 1 129 ? -13.036 9.206 2.622 1.00 69.62 129 ASP A O 1
ATOM 951 N N . ASN A 1 130 ? -11.683 9.517 4.363 1.00 75.50 130 ASN A N 1
ATOM 952 C CA . ASN A 1 130 ? -10.863 8.357 4.006 1.00 75.50 130 ASN A CA 1
ATOM 953 C C . ASN A 1 130 ? -11.541 7.046 4.407 1.00 75.50 130 ASN A C 1
ATOM 955 O O . ASN A 1 130 ? -12.164 6.954 5.467 1.00 75.50 130 ASN A O 1
ATOM 959 N N . LYS A 1 131 ? -11.341 6.009 3.596 1.00 80.56 131 LYS A N 1
ATOM 960 C CA . LYS A 1 131 ? -11.742 4.638 3.887 1.00 80.56 131 LYS A CA 1
ATOM 961 C C . LYS A 1 131 ? -10.515 3.743 4.030 1.00 80.56 131 LYS A C 1
ATOM 963 O O . LYS A 1 131 ? -9.670 3.708 3.140 1.00 80.56 131 LYS A O 1
ATOM 968 N N . ALA A 1 132 ? -10.457 2.982 5.117 1.00 81.25 132 ALA A N 1
ATOM 969 C CA . ALA A 1 132 ? -9.440 1.968 5.354 1.00 81.25 132 ALA A CA 1
ATOM 970 C C . ALA A 1 132 ? -10.086 0.602 5.603 1.00 81.25 132 ALA A C 1
ATOM 972 O O . ALA A 1 132 ? -11.028 0.480 6.382 1.00 81.25 132 ALA A O 1
ATOM 973 N N . VAL A 1 133 ? -9.562 -0.434 4.964 1.00 83.81 133 VAL A N 1
ATOM 974 C CA . VAL A 1 133 ? -9.959 -1.830 5.166 1.00 83.81 133 VAL A CA 1
ATOM 975 C C . VAL A 1 133 ? -8.683 -2.640 5.315 1.00 83.81 133 VAL A C 1
ATOM 977 O O . VAL A 1 133 ? -7.807 -2.555 4.455 1.00 83.81 133 VAL A O 1
ATOM 980 N N . VAL A 1 134 ? -8.552 -3.398 6.402 1.00 81.56 134 VAL A N 1
ATOM 981 C CA . VAL A 1 134 ? -7.401 -4.285 6.599 1.00 81.56 134 VAL A CA 1
ATOM 982 C C . VAL A 1 134 ? -7.838 -5.647 7.113 1.00 81.56 134 VAL A C 1
ATOM 984 O O . VAL A 1 134 ? -8.419 -5.736 8.190 1.00 81.56 134 VAL A O 1
ATOM 987 N N . GLU A 1 135 ? -7.507 -6.712 6.392 1.00 80.62 135 GLU A N 1
ATOM 988 C CA . GLU A 1 135 ? -7.871 -8.082 6.752 1.00 80.62 135 GLU A CA 1
ATOM 989 C C . GLU A 1 135 ? -6.632 -8.991 6.823 1.00 80.62 135 GLU A C 1
ATOM 991 O O . GLU A 1 135 ? -5.765 -8.969 5.951 1.00 80.62 135 GLU A O 1
ATOM 996 N N . GLN A 1 136 ? -6.532 -9.788 7.891 1.00 78.38 136 GLN A N 1
ATOM 997 C CA . GLN A 1 136 ? -5.464 -10.765 8.118 1.00 78.38 136 GLN A CA 1
ATOM 998 C C . GLN A 1 136 ? -6.055 -12.149 8.420 1.00 78.38 136 GLN A C 1
ATOM 1000 O O . GLN A 1 136 ? -6.524 -12.399 9.535 1.00 78.38 136 GLN A O 1
ATOM 1005 N N . GLY A 1 137 ? -6.000 -13.062 7.451 1.00 79.94 137 GLY A N 1
ATOM 1006 C CA . GLY A 1 137 ? -6.480 -14.443 7.562 1.00 79.94 137 GLY A CA 1
ATOM 1007 C C . GLY A 1 137 ? -5.342 -15.458 7.687 1.00 79.94 137 GLY A C 1
ATOM 1008 O O . GLY A 1 137 ? -4.355 -15.367 6.968 1.00 79.94 137 GLY A O 1
ATOM 1009 N N . ASP A 1 138 ? -5.476 -16.432 8.590 1.00 80.56 138 ASP A N 1
ATOM 1010 C CA . ASP A 1 138 ? -4.559 -17.579 8.738 1.00 80.56 138 ASP A CA 1
ATOM 1011 C C . ASP A 1 138 ? -3.064 -17.174 8.801 1.00 80.56 138 ASP A C 1
ATOM 1013 O O . ASP A 1 138 ? -2.192 -17.813 8.224 1.00 80.56 138 ASP A O 1
ATOM 1017 N N . SER A 1 139 ? -2.777 -16.067 9.495 1.00 79.81 139 SER A N 1
ATOM 1018 C CA . SER A 1 139 ? -1.484 -15.365 9.483 1.00 79.81 139 SER A CA 1
ATOM 1019 C C . SER A 1 139 ? -0.560 -15.751 10.655 1.00 79.81 139 SER A C 1
ATOM 1021 O O . SER A 1 139 ? -1.036 -16.038 11.757 1.00 79.81 139 SER A O 1
ATOM 1023 N N . TRP A 1 140 ? 0.764 -15.723 10.464 1.00 81.56 140 TRP A N 1
ATOM 1024 C CA . TRP A 1 140 ? 1.787 -15.959 11.492 1.00 81.56 140 TRP A CA 1
ATOM 1025 C C . TRP A 1 140 ? 2.871 -14.866 11.529 1.00 81.56 140 TRP A C 1
ATOM 1027 O O . TRP A 1 140 ? 3.875 -14.926 10.819 1.00 81.56 140 TRP A O 1
ATOM 1037 N N . ARG A 1 141 ? 2.762 -13.938 12.489 1.00 81.31 141 ARG A N 1
ATOM 1038 C CA . ARG A 1 141 ? 3.695 -12.815 12.740 1.00 81.31 141 ARG A CA 1
ATOM 1039 C C . ARG A 1 141 ? 3.694 -11.726 11.662 1.00 81.31 141 ARG A C 1
ATOM 1041 O O . ARG A 1 141 ? 4.698 -11.031 11.499 1.00 81.31 141 ARG A O 1
ATOM 1048 N N . ASP A 1 142 ? 2.587 -11.581 10.950 1.00 84.94 142 ASP A N 1
ATOM 1049 C CA . ASP A 1 142 ? 2.433 -10.607 9.869 1.00 84.94 142 ASP A CA 1
ATOM 1050 C C . ASP A 1 142 ? 2.155 -9.192 10.399 1.00 84.94 142 ASP A C 1
ATOM 1052 O O . ASP A 1 142 ? 1.875 -8.989 11.583 1.00 84.94 142 ASP A O 1
ATOM 1056 N N . THR A 1 143 ? 2.297 -8.163 9.566 1.00 87.25 143 THR A N 1
ATOM 1057 C CA . THR A 1 143 ? 2.075 -6.765 9.975 1.00 87.25 143 THR A CA 1
ATOM 1058 C C . THR A 1 143 ? 1.483 -5.935 8.845 1.00 87.25 143 THR A C 1
ATOM 1060 O O . THR A 1 143 ? 2.193 -5.589 7.905 1.00 87.25 143 THR A O 1
ATOM 1063 N N . ALA A 1 144 ? 0.218 -5.544 8.975 1.00 86.06 144 ALA A N 1
ATOM 1064 C CA . ALA A 1 144 ? -0.434 -4.592 8.090 1.00 86.06 144 ALA A CA 1
ATOM 1065 C C . ALA A 1 144 ? -0.500 -3.204 8.741 1.00 86.06 144 ALA A C 1
ATOM 1067 O O . ALA A 1 144 ? -0.816 -3.080 9.925 1.00 86.06 144 ALA A O 1
ATOM 1068 N N . LYS A 1 145 ? -0.238 -2.144 7.974 1.00 89.75 145 LYS A N 1
ATOM 1069 C CA . LYS A 1 145 ? -0.366 -0.759 8.442 1.00 89.75 145 LYS A CA 1
ATOM 1070 C C . LYS A 1 145 ? -0.992 0.145 7.386 1.00 89.75 145 LYS A C 1
ATOM 1072 O O . LYS A 1 145 ? -0.436 0.293 6.307 1.00 89.75 145 LYS A O 1
ATOM 1077 N N . VAL A 1 146 ? -2.077 0.832 7.717 1.00 85.31 146 VAL A N 1
ATOM 1078 C CA . VAL A 1 146 ? -2.667 1.903 6.905 1.00 85.31 146 VAL A CA 1
ATOM 1079 C C . VAL A 1 146 ? -2.478 3.235 7.624 1.00 85.31 146 VAL A C 1
ATOM 1081 O O . VAL A 1 146 ? -2.826 3.376 8.792 1.00 85.31 146 VAL A O 1
ATOM 1084 N N . MET A 1 147 ? -1.940 4.233 6.928 1.00 84.38 147 MET A N 1
ATOM 1085 C CA . MET A 1 147 ? -1.810 5.601 7.423 1.00 84.38 147 MET A CA 1
ATOM 1086 C C . MET A 1 147 ? -2.321 6.584 6.370 1.00 84.38 147 MET A C 1
ATOM 1088 O O . MET A 1 147 ? -1.608 6.922 5.426 1.00 84.38 147 MET A O 1
ATOM 1092 N N . GLN A 1 148 ? -3.554 7.060 6.539 1.00 80.25 148 GLN A N 1
ATOM 1093 C CA . GLN A 1 148 ? -4.179 8.024 5.636 1.00 80.25 148 GLN A CA 1
ATOM 1094 C C . GLN A 1 148 ? -4.185 9.420 6.256 1.00 80.25 148 GLN A C 1
ATOM 1096 O O . GLN A 1 148 ? -4.871 9.745 7.230 1.00 80.25 148 GLN A O 1
ATOM 1101 N N . THR A 1 149 ? -3.374 10.269 5.650 1.00 79.44 149 THR A N 1
ATOM 1102 C CA . THR A 1 149 ? -3.318 11.711 5.880 1.00 79.44 149 THR A CA 1
ATOM 1103 C C . THR A 1 149 ? -3.941 12.486 4.716 1.00 79.44 149 THR A C 1
ATOM 1105 O O . THR A 1 149 ? -3.988 13.710 4.777 1.00 79.44 149 THR A O 1
ATOM 1108 N N . GLY A 1 150 ? -4.416 11.802 3.666 1.00 78.38 150 GLY A N 1
ATOM 1109 C CA . GLY A 1 150 ? -5.125 12.369 2.515 1.00 78.38 150 GLY A CA 1
ATOM 1110 C C . GLY A 1 150 ? -6.589 12.726 2.803 1.00 78.38 150 GLY A C 1
ATOM 1111 O O . GLY A 1 150 ? -7.024 12.658 3.950 1.00 78.38 150 GLY A O 1
ATOM 1112 N N . ASN A 1 151 ? -7.353 13.141 1.790 1.00 78.19 151 ASN A N 1
ATOM 1113 C CA . ASN A 1 151 ? -8.819 13.232 1.903 1.00 78.19 151 ASN A CA 1
ATOM 1114 C C . ASN A 1 151 ? -9.506 12.380 0.828 1.00 78.19 151 ASN A C 1
ATOM 1116 O O . ASN A 1 151 ? -9.080 12.405 -0.323 1.00 78.19 151 ASN A O 1
ATOM 1120 N N . HIS A 1 152 ? -10.610 11.705 1.148 1.00 78.88 152 HIS A N 1
ATOM 1121 C CA . HIS A 1 152 ? -11.285 10.766 0.233 1.00 78.88 152 HIS A CA 1
ATOM 1122 C C . HIS A 1 152 ? -10.392 9.607 -0.261 1.00 78.88 152 HIS A C 1
ATOM 1124 O O . HIS A 1 152 ? -10.633 9.085 -1.347 1.00 78.88 152 HIS A O 1
ATOM 1130 N N . GLY A 1 153 ? -9.330 9.243 0.464 1.00 80.75 153 GLY A N 1
ATOM 1131 C CA . GLY A 1 153 ? -8.453 8.141 0.068 1.00 80.75 153 GLY A CA 1
ATOM 1132 C C . GLY A 1 153 ? -9.073 6.771 0.362 1.00 80.75 153 GLY A C 1
ATOM 1133 O O . GLY A 1 153 ? -9.608 6.572 1.452 1.00 80.75 153 GLY A O 1
ATOM 1134 N N . ASP A 1 154 ? -8.943 5.815 -0.557 1.00 85.50 154 ASP A N 1
ATOM 1135 C CA . ASP A 1 154 ? -9.318 4.405 -0.356 1.00 85.50 154 ASP A CA 1
ATOM 1136 C C . ASP A 1 154 ? -8.050 3.566 -0.106 1.00 85.50 154 ASP A C 1
ATOM 1138 O O . ASP A 1 154 ? -7.186 3.464 -0.976 1.00 85.50 154 ASP A O 1
ATOM 1142 N N . ALA A 1 155 ? -7.933 2.935 1.063 1.00 86.31 155 ALA A N 1
ATOM 1143 C CA . ALA A 1 155 ? -6.828 2.044 1.417 1.00 86.31 155 ALA A CA 1
ATOM 1144 C C . ALA A 1 155 ? -7.340 0.637 1.758 1.00 86.31 155 ALA A C 1
ATOM 1146 O O . ALA A 1 155 ? -8.174 0.474 2.648 1.00 86.31 155 ALA A O 1
ATOM 1147 N N . PHE A 1 156 ? -6.807 -0.379 1.084 1.00 89.56 156 PHE A N 1
ATOM 1148 C CA . PHE A 1 156 ? -7.133 -1.788 1.301 1.00 89.56 156 PHE A CA 1
ATOM 1149 C C . PHE A 1 156 ? -5.855 -2.604 1.514 1.00 89.56 156 PHE A C 1
ATOM 1151 O O . PHE A 1 156 ? -4.932 -2.513 0.705 1.00 89.56 156 PHE A O 1
ATOM 1158 N N . ILE A 1 157 ? -5.801 -3.411 2.572 1.00 88.06 157 ILE A N 1
ATOM 1159 C CA . ILE A 1 157 ? -4.754 -4.418 2.775 1.00 88.06 157 ILE A CA 1
ATOM 1160 C C . ILE A 1 157 ? -5.407 -5.766 3.080 1.00 88.06 157 ILE A C 1
ATOM 1162 O O . ILE A 1 157 ? -6.163 -5.873 4.040 1.00 88.06 157 ILE A O 1
ATOM 1166 N N . GLU A 1 158 ? -5.043 -6.803 2.340 1.00 88.56 158 GLU A N 1
ATOM 1167 C CA . GLU A 1 158 ? -5.378 -8.193 2.646 1.00 88.56 158 GLU A CA 1
ATOM 1168 C C . GLU A 1 158 ? -4.089 -9.017 2.761 1.00 88.56 158 GLU A C 1
ATOM 1170 O O . GLU A 1 158 ? -3.176 -8.896 1.944 1.00 88.56 158 GLU A O 1
ATOM 1175 N N . GLN A 1 159 ? -3.980 -9.818 3.822 1.00 84.06 159 GLN A N 1
ATOM 1176 C CA . GLN A 1 159 ? -2.901 -10.789 4.013 1.00 84.06 159 GLN A CA 1
ATOM 1177 C C . GLN A 1 159 ? -3.525 -12.129 4.427 1.00 84.06 159 GLN A C 1
ATOM 1179 O O . GLN A 1 159 ? -4.043 -12.247 5.540 1.00 84.06 159 GLN A O 1
ATOM 1184 N N . TYR A 1 160 ? -3.498 -13.143 3.562 1.00 87.19 160 TYR A N 1
ATOM 1185 C CA . TYR A 1 160 ? -4.167 -14.428 3.797 1.00 87.19 160 TYR A CA 1
ATOM 1186 C C . TYR A 1 160 ? -3.206 -15.619 3.612 1.00 87.19 160 TYR A C 1
ATOM 1188 O O . TYR A 1 160 ? -2.511 -15.711 2.602 1.00 87.19 160 TYR A O 1
ATOM 1196 N N . ASP A 1 161 ? -3.179 -16.548 4.576 1.00 86.81 161 ASP A N 1
ATOM 1197 C CA . ASP A 1 161 ? -2.245 -17.695 4.637 1.00 86.81 161 ASP A CA 1
ATOM 1198 C C . ASP A 1 161 ? -0.783 -17.204 4.546 1.00 86.81 161 ASP A C 1
ATOM 1200 O O . ASP A 1 161 ? -0.026 -17.490 3.616 1.00 86.81 161 ASP A O 1
ATOM 1204 N N . THR A 1 162 ? -0.432 -16.311 5.475 1.00 86.12 162 THR A N 1
ATOM 1205 C CA . THR A 1 162 ? 0.802 -15.509 5.451 1.00 86.12 162 THR A CA 1
ATOM 1206 C C . THR A 1 162 ? 1.691 -15.780 6.661 1.00 86.12 162 THR A C 1
ATOM 1208 O O . THR A 1 162 ? 1.234 -16.281 7.688 1.00 86.12 162 THR A O 1
ATOM 1211 N N . ALA A 1 163 ? 2.994 -15.508 6.531 1.00 88.06 163 ALA A N 1
ATOM 1212 C CA . ALA A 1 163 ? 3.938 -15.682 7.633 1.00 88.06 163 ALA A CA 1
ATOM 1213 C C . ALA A 1 163 ? 5.119 -14.698 7.588 1.00 88.06 163 ALA A C 1
ATOM 1215 O O . ALA A 1 163 ? 5.915 -14.721 6.652 1.00 88.06 163 ALA A O 1
ATOM 1216 N N . LEU A 1 164 ? 5.337 -13.910 8.647 1.00 86.88 164 LEU A N 1
ATOM 1217 C CA . LEU A 1 164 ? 6.409 -12.899 8.759 1.00 86.88 164 LEU A CA 1
ATOM 1218 C C . LEU A 1 164 ? 6.375 -11.805 7.666 1.00 86.88 164 LEU A C 1
ATOM 1220 O O . LEU A 1 164 ? 7.382 -11.128 7.436 1.00 86.88 164 LEU A O 1
ATOM 1224 N N . SER A 1 165 ? 5.231 -11.633 7.010 1.00 90.19 165 SER A N 1
ATOM 1225 C CA . SER A 1 165 ? 4.989 -10.733 5.888 1.00 90.19 165 SER A CA 1
ATOM 1226 C C . SER A 1 165 ? 4.435 -9.377 6.342 1.00 90.19 165 SER A C 1
ATOM 1228 O O . SER A 1 165 ? 3.629 -9.276 7.270 1.00 90.19 165 SER A O 1
ATOM 1230 N N . LYS A 1 166 ? 4.860 -8.297 5.685 1.00 91.81 166 LYS A N 1
ATOM 1231 C CA . LYS A 1 166 ? 4.430 -6.925 5.980 1.00 91.81 166 LYS A CA 1
ATOM 1232 C C . LYS A 1 166 ? 3.708 -6.295 4.803 1.00 91.81 166 LYS A C 1
ATOM 1234 O O . LYS A 1 166 ? 4.145 -6.442 3.666 1.00 91.81 166 LYS A O 1
ATOM 1239 N N . ALA A 1 167 ? 2.688 -5.508 5.102 1.00 90.50 167 ALA A N 1
ATOM 1240 C CA . ALA A 1 167 ? 1.969 -4.667 4.163 1.00 90.50 167 ALA A CA 1
ATOM 1241 C C . ALA A 1 167 ? 1.809 -3.262 4.762 1.00 90.50 167 ALA A C 1
ATOM 1243 O O . ALA A 1 167 ? 1.465 -3.109 5.933 1.00 90.50 167 ALA A O 1
ATOM 1244 N N . SER A 1 168 ? 2.081 -2.212 3.992 1.00 93.69 168 SER A N 1
ATOM 1245 C CA . SER A 1 168 ? 2.033 -0.838 4.494 1.00 93.69 168 SER A CA 1
ATOM 1246 C C . SER A 1 168 ? 1.552 0.163 3.447 1.00 93.69 168 SER A C 1
ATOM 1248 O O . SER A 1 168 ? 2.108 0.257 2.360 1.00 93.69 168 SER A O 1
ATOM 1250 N N . ILE A 1 169 ? 0.530 0.945 3.785 1.00 89.88 169 ILE A N 1
ATOM 1251 C CA . ILE A 1 169 ? -0.016 2.034 2.972 1.00 89.88 169 ILE A CA 1
ATOM 1252 C C . ILE A 1 169 ? 0.216 3.351 3.709 1.00 89.88 169 ILE A C 1
ATOM 1254 O O . ILE A 1 169 ? -0.161 3.502 4.871 1.00 89.88 169 ILE A O 1
ATOM 1258 N N . THR A 1 170 ? 0.804 4.326 3.023 1.00 89.50 170 THR A N 1
ATOM 1259 C CA . THR A 1 170 ? 0.902 5.720 3.466 1.00 89.50 170 THR A CA 1
ATOM 1260 C C . THR A 1 170 ? 0.331 6.632 2.388 1.00 89.50 170 THR A C 1
ATOM 1262 O O . THR A 1 170 ? 0.988 6.895 1.385 1.00 89.50 170 THR A O 1
ATOM 1265 N N . ASP A 1 171 ? -0.880 7.135 2.600 1.00 84.31 171 ASP A N 1
ATOM 1266 C CA . ASP A 1 171 ? -1.532 8.089 1.701 1.00 84.31 171 ASP A CA 1
ATOM 1267 C C . ASP A 1 171 ? -1.548 9.497 2.322 1.00 84.31 171 ASP A C 1
ATOM 1269 O O . ASP A 1 171 ? -1.700 9.692 3.532 1.00 84.31 171 ASP A O 1
ATOM 1273 N N . SER A 1 172 ? -1.358 10.503 1.478 1.00 85.19 172 SER A N 1
ATOM 1274 C CA . SER A 1 172 ? -1.399 11.929 1.807 1.00 85.19 172 SER A CA 1
ATOM 1275 C C . SER A 1 172 ? -2.056 12.790 0.721 1.00 85.19 172 SER A C 1
ATOM 1277 O O . SER A 1 172 ? -2.082 14.021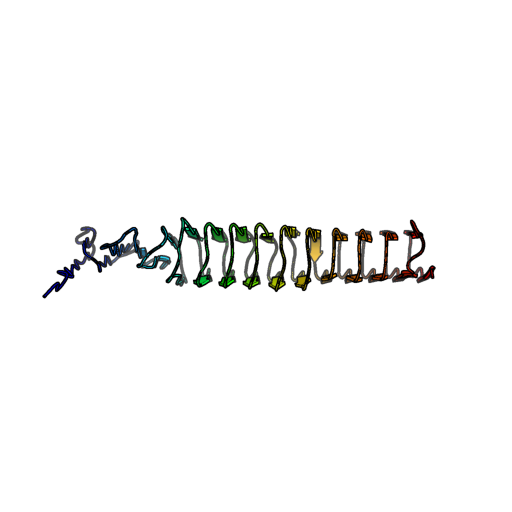 0.859 1.00 85.19 172 SER A O 1
ATOM 1279 N N . GLY A 1 173 ? -2.553 12.158 -0.349 1.00 82.94 173 GLY A N 1
ATOM 1280 C CA . GLY A 1 173 ? -3.169 12.792 -1.508 1.00 82.94 173 GLY A CA 1
ATOM 1281 C C . GLY A 1 173 ? -4.657 13.059 -1.332 1.00 82.94 173 GLY A C 1
ATOM 1282 O O . GLY A 1 173 ? -5.113 13.399 -0.238 1.00 82.94 173 GLY A O 1
ATOM 1283 N N . ASN A 1 174 ? -5.417 13.002 -2.426 1.00 83.19 174 ASN A N 1
ATOM 1284 C CA . ASN A 1 174 ? -6.856 13.241 -2.383 1.00 83.19 174 ASN A CA 1
ATOM 1285 C C . ASN A 1 174 ? -7.568 12.408 -3.451 1.00 83.19 174 ASN A C 1
ATOM 1287 O O . ASN A 1 174 ? -7.267 12.562 -4.634 1.00 83.19 174 ASN A O 1
ATOM 1291 N N . TYR A 1 175 ? -8.565 11.606 -3.070 1.00 84.31 175 TYR A N 1
ATOM 1292 C CA . TYR A 1 175 ? -9.175 10.601 -3.959 1.00 84.31 175 TYR A CA 1
ATOM 1293 C C . TYR A 1 175 ? -8.151 9.578 -4.494 1.00 84.31 175 TYR A C 1
ATOM 1295 O O . TYR A 1 175 ? -8.345 9.022 -5.574 1.00 84.31 175 TYR A O 1
ATOM 1303 N N . ASP A 1 176 ? -7.046 9.381 -3.769 1.00 86.81 176 ASP A N 1
ATOM 1304 C CA . ASP A 1 176 ? -6.003 8.406 -4.092 1.00 86.81 176 ASP A CA 1
ATOM 1305 C C . ASP A 1 176 ? -6.443 7.007 -3.606 1.00 86.81 176 ASP A C 1
ATOM 1307 O O . ASP A 1 176 ? -7.171 6.879 -2.620 1.00 86.81 176 ASP A O 1
ATOM 1311 N N . LYS A 1 177 ? -6.035 5.954 -4.315 1.00 90.12 177 LYS A N 1
ATOM 1312 C CA . LYS A 1 177 ? -6.382 4.557 -4.029 1.00 90.12 177 LYS A CA 1
ATOM 1313 C C . LYS A 1 177 ? -5.116 3.724 -3.848 1.00 90.12 177 LYS A C 1
ATOM 1315 O O . LYS A 1 177 ? -4.232 3.745 -4.702 1.00 90.12 177 LYS A O 1
ATOM 1320 N N . SER A 1 178 ? -5.059 2.962 -2.763 1.00 90.12 178 SER A N 1
ATOM 1321 C CA . SER A 1 178 ? -3.965 2.057 -2.410 1.00 90.12 178 SER A CA 1
ATOM 1322 C C . SER A 1 178 ? -4.511 0.663 -2.089 1.00 90.12 178 SER A C 1
ATOM 1324 O O . SER A 1 178 ? -5.387 0.526 -1.238 1.00 90.12 178 SER A O 1
ATOM 1326 N N . VAL A 1 179 ? -3.973 -0.373 -2.729 1.00 93.19 179 VAL A N 1
ATOM 1327 C CA . VAL A 1 179 ? -4.361 -1.780 -2.531 1.00 93.19 179 VAL A CA 1
ATOM 1328 C C . VAL A 1 179 ? -3.110 -2.628 -2.317 1.00 93.19 179 VAL A C 1
ATOM 1330 O O . VAL A 1 179 ? -2.191 -2.574 -3.130 1.00 93.19 179 VAL A O 1
ATOM 1333 N N . ILE A 1 180 ? -3.065 -3.424 -1.251 1.00 91.81 180 ILE A N 1
ATOM 1334 C CA . ILE A 1 180 ? -2.048 -4.464 -1.058 1.00 91.81 180 ILE A CA 1
ATOM 1335 C C . ILE A 1 180 ? -2.750 -5.799 -0.831 1.00 91.81 180 ILE A C 1
ATOM 1337 O O . ILE A 1 180 ? -3.580 -5.903 0.066 1.00 91.81 180 ILE A O 1
ATOM 1341 N N . ASP A 1 181 ? -2.378 -6.806 -1.609 1.00 91.25 181 ASP A N 1
ATOM 1342 C CA . ASP A 1 181 ? -2.837 -8.187 -1.486 1.00 91.25 181 ASP A CA 1
ATOM 1343 C C . ASP A 1 181 ? -1.617 -9.120 -1.350 1.00 91.25 181 ASP A C 1
ATOM 1345 O O . ASP A 1 181 ? -0.650 -9.037 -2.118 1.00 91.25 181 ASP A O 1
ATOM 1349 N N . GLN A 1 182 ? -1.641 -9.969 -0.324 1.00 88.25 182 GLN A N 1
ATOM 1350 C CA . GLN A 1 182 ? -0.608 -10.946 0.012 1.00 88.25 182 GLN A CA 1
ATOM 1351 C C . GLN A 1 182 ? -1.254 -12.308 0.297 1.00 88.25 182 GLN A C 1
ATOM 1353 O O . GLN A 1 182 ? -1.792 -12.517 1.385 1.00 88.25 182 GLN A O 1
ATOM 1358 N N . TRP A 1 183 ? -1.151 -13.259 -0.637 1.00 89.94 183 TRP A N 1
ATOM 1359 C CA . TRP A 1 183 ? -1.795 -14.578 -0.520 1.00 89.94 183 TRP A CA 1
ATOM 1360 C C . TRP A 1 183 ? -0.796 -15.731 -0.643 1.00 89.94 183 TRP A C 1
ATOM 1362 O O . TRP A 1 183 ? -0.065 -15.810 -1.630 1.00 89.94 183 TRP A O 1
ATOM 1372 N N . ASN A 1 184 ? -0.763 -16.640 0.340 1.00 90.50 184 ASN A N 1
ATOM 1373 C CA . ASN A 1 184 ? 0.195 -17.757 0.390 1.00 90.50 184 ASN A CA 1
ATOM 1374 C C . ASN A 1 184 ? 1.665 -17.275 0.299 1.00 90.50 184 ASN A C 1
ATOM 1376 O O . ASN A 1 184 ? 2.455 -17.744 -0.529 1.00 90.50 184 ASN A O 1
ATOM 1380 N N . VAL A 1 185 ? 2.033 -16.276 1.121 1.00 89.94 185 VAL A N 1
ATOM 1381 C CA . VAL A 1 185 ? 3.382 -15.670 1.110 1.00 89.94 185 VAL A CA 1
ATOM 1382 C C . VAL A 1 185 ? 4.059 -15.575 2.475 1.00 89.94 185 VAL A C 1
ATOM 1384 O O . VAL A 1 185 ? 3.477 -15.146 3.473 1.00 89.94 185 VAL A O 1
ATOM 1387 N N . SER A 1 186 ? 5.353 -15.911 2.503 1.00 90.62 186 SER A N 1
ATOM 1388 C CA . SER A 1 186 ? 6.201 -15.815 3.700 1.00 90.62 186 SER A CA 1
ATOM 1389 C C . SER A 1 186 ? 7.340 -14.796 3.548 1.00 90.62 186 SER A C 1
ATOM 1391 O O . SER A 1 186 ? 8.003 -14.754 2.513 1.00 90.62 186 SER A O 1
ATOM 1393 N N . TRP A 1 187 ? 7.643 -14.025 4.595 1.00 88.44 187 TRP A N 1
ATOM 1394 C CA . TRP A 1 187 ? 8.637 -12.936 4.608 1.00 88.44 187 TRP A CA 1
ATOM 1395 C C . TRP A 1 187 ? 8.415 -11.858 3.531 1.00 88.44 187 TRP A C 1
ATOM 1397 O O . TRP A 1 187 ? 9.380 -11.229 3.093 1.00 88.44 187 TRP A O 1
ATOM 1407 N N . ALA A 1 188 ? 7.181 -11.652 3.068 1.00 89.94 188 ALA A N 1
ATOM 1408 C CA . ALA A 1 188 ? 6.901 -10.619 2.079 1.00 89.94 188 ALA A CA 1
ATOM 1409 C C . ALA A 1 188 ? 6.999 -9.203 2.687 1.00 89.94 188 ALA A C 1
ATOM 1411 O O . ALA A 1 188 ? 6.849 -9.018 3.894 1.00 89.94 188 ALA A O 1
ATOM 1412 N N . ASP A 1 189 ? 7.266 -8.184 1.878 1.00 92.38 189 ASP A N 1
ATOM 1413 C CA . ASP A 1 189 ? 7.280 -6.781 2.308 1.00 92.38 189 ASP A CA 1
ATOM 1414 C C . ASP A 1 189 ? 6.677 -5.906 1.202 1.00 92.38 189 ASP A C 1
ATOM 1416 O O . ASP A 1 189 ? 7.216 -5.833 0.097 1.00 92.38 189 ASP A O 1
ATOM 1420 N N . ALA A 1 190 ? 5.533 -5.284 1.477 1.00 91.31 190 ALA A N 1
ATOM 1421 C CA . ALA A 1 190 ? 4.787 -4.450 0.543 1.00 91.31 190 ALA A CA 1
ATOM 1422 C C . ALA A 1 190 ? 4.606 -3.037 1.112 1.00 91.31 190 ALA A C 1
ATOM 1424 O O . ALA A 1 190 ? 4.139 -2.863 2.242 1.00 91.31 190 ALA A O 1
ATOM 1425 N N . ALA A 1 191 ? 4.952 -2.016 0.327 1.00 94.50 191 ALA A N 1
ATOM 1426 C CA . ALA A 1 191 ? 4.902 -0.620 0.757 1.00 94.50 191 ALA A CA 1
ATOM 1427 C C . ALA A 1 191 ? 4.370 0.320 -0.335 1.00 94.50 191 ALA A C 1
ATOM 1429 O O . ALA A 1 191 ? 5.028 0.547 -1.347 1.00 94.50 191 ALA A O 1
ATOM 1430 N N . ILE A 1 192 ? 3.214 0.938 -0.107 1.00 91.31 192 ILE A N 1
ATOM 1431 C CA . ILE A 1 192 ? 2.658 1.996 -0.956 1.00 91.31 192 ILE A CA 1
ATOM 1432 C C . ILE A 1 192 ? 2.821 3.349 -0.261 1.00 91.31 192 ILE A C 1
ATOM 1434 O O . ILE A 1 192 ? 2.542 3.503 0.928 1.00 91.31 192 ILE A O 1
ATOM 1438 N N . THR A 1 193 ? 3.270 4.357 -1.005 1.00 90.94 193 THR A N 1
ATOM 1439 C CA . THR A 1 193 ? 3.354 5.751 -0.560 1.00 90.94 193 THR A CA 1
ATOM 1440 C C . THR A 1 193 ? 2.788 6.685 -1.629 1.00 90.94 193 THR A C 1
ATOM 1442 O O . THR A 1 193 ? 3.388 6.843 -2.693 1.00 90.94 193 THR A O 1
ATOM 1445 N N . GLN A 1 194 ? 1.664 7.337 -1.333 1.00 84.38 194 GLN A N 1
ATOM 1446 C CA . GLN A 1 194 ? 0.986 8.299 -2.207 1.00 84.38 194 GLN A CA 1
ATOM 1447 C C . GLN A 1 194 ? 1.116 9.721 -1.633 1.00 84.38 194 GLN A C 1
ATOM 1449 O O . GLN A 1 194 ? 0.770 10.003 -0.483 1.00 84.38 194 GLN A O 1
ATOM 1454 N N . GLY A 1 195 ? 1.731 10.611 -2.415 1.00 81.75 195 GLY A N 1
ATOM 1455 C CA . GLY A 1 195 ? 2.323 11.870 -1.963 1.00 81.75 195 GLY A CA 1
ATOM 1456 C C . GLY A 1 195 ? 1.585 13.118 -2.443 1.00 81.75 195 GLY A C 1
ATOM 1457 O O . GLY A 1 195 ? 1.844 13.585 -3.552 1.00 81.75 195 GLY A O 1
ATOM 1458 N N . GLY A 1 196 ? 0.735 13.698 -1.586 1.00 67.75 196 GLY A N 1
ATOM 1459 C CA . GLY A 1 196 ? 0.143 15.038 -1.750 1.00 67.75 196 GLY A CA 1
ATOM 1460 C C . GLY A 1 196 ? -0.718 15.249 -3.002 1.00 67.75 196 GLY A C 1
ATOM 1461 O O . GLY A 1 196 ? -0.916 16.389 -3.418 1.00 67.75 196 GLY A O 1
ATOM 1462 N N . GLY A 1 197 ? -1.169 14.159 -3.621 1.00 75.75 197 GLY A N 1
ATOM 1463 C CA . GLY A 1 197 ? -1.702 14.124 -4.972 1.00 75.75 197 GLY A CA 1
ATOM 1464 C C . GLY A 1 197 ? -3.193 14.384 -5.174 1.00 75.75 197 GLY A C 1
ATOM 1465 O O . GLY A 1 197 ? -3.902 14.914 -4.312 1.00 75.75 197 GLY A O 1
ATOM 1466 N N . TYR A 1 198 ? -3.642 13.983 -6.368 1.00 85.81 198 TYR A N 1
ATOM 1467 C CA . TYR A 1 198 ? -5.054 13.812 -6.708 1.00 85.81 198 TYR A CA 1
ATOM 1468 C C . TYR A 1 198 ? -5.242 12.594 -7.622 1.00 85.81 198 TYR A C 1
ATOM 1470 O O . TYR A 1 198 ? -4.693 12.584 -8.730 1.00 85.81 198 TYR A O 1
ATOM 1478 N N . ARG A 1 199 ? -6.044 11.616 -7.188 1.00 86.12 199 ARG A N 1
ATOM 1479 C CA . ARG A 1 199 ? -6.359 10.364 -7.899 1.00 86.12 199 ARG A CA 1
ATOM 1480 C C . ARG A 1 199 ? -5.144 9.592 -8.408 1.00 86.12 199 ARG A C 1
ATOM 1482 O O . ARG A 1 199 ? -5.079 9.260 -9.589 1.00 86.12 199 ARG A O 1
ATOM 1489 N N . ASN A 1 200 ? -4.178 9.313 -7.544 1.00 87.62 200 ASN A N 1
ATOM 1490 C CA . ASN A 1 200 ? -3.219 8.245 -7.838 1.00 87.62 200 ASN A CA 1
ATOM 1491 C C . ASN A 1 200 ? -3.849 6.872 -7.527 1.00 87.62 200 ASN A C 1
ATOM 1493 O O . ASN A 1 200 ? -4.618 6.769 -6.577 1.00 87.62 200 ASN A O 1
ATOM 1497 N N . ASP A 1 201 ? -3.539 5.828 -8.296 1.00 91.81 201 ASP A N 1
ATOM 1498 C CA . ASP A 1 201 ? -3.922 4.437 -8.002 1.00 91.81 201 ASP A CA 1
ATOM 1499 C C . ASP A 1 201 ? -2.656 3.573 -7.899 1.00 91.81 201 ASP A C 1
ATOM 1501 O O . ASP A 1 201 ? -1.784 3.624 -8.773 1.00 91.81 201 ASP A O 1
ATOM 1505 N N . ALA A 1 202 ? -2.531 2.816 -6.814 1.00 91.19 202 ALA A N 1
ATOM 1506 C CA . ALA A 1 202 ? -1.404 1.946 -6.516 1.00 91.19 202 ALA A CA 1
ATOM 1507 C C . ALA A 1 202 ? -1.911 0.578 -6.057 1.00 91.19 202 ALA A C 1
ATOM 1509 O O . ALA A 1 202 ? -2.719 0.489 -5.134 1.00 91.19 202 ALA A O 1
ATOM 1510 N N . THR A 1 203 ? -1.416 -0.493 -6.674 1.00 93.94 203 THR A N 1
ATOM 1511 C CA . THR A 1 203 ? -1.765 -1.877 -6.324 1.00 93.94 203 THR A CA 1
ATOM 1512 C C . THR A 1 203 ? -0.504 -2.738 -6.219 1.00 93.94 203 THR A C 1
ATOM 1514 O O . THR A 1 203 ? 0.317 -2.746 -7.135 1.00 93.94 203 THR A O 1
ATOM 1517 N N . ILE A 1 204 ? -0.336 -3.462 -5.113 1.00 92.31 204 ILE A N 1
ATOM 1518 C CA . ILE A 1 204 ? 0.728 -4.457 -4.919 1.00 92.31 204 ILE A CA 1
ATOM 1519 C C . ILE A 1 204 ? 0.082 -5.823 -4.698 1.00 92.31 204 ILE A C 1
ATOM 1521 O O . ILE A 1 204 ? -0.652 -5.989 -3.729 1.00 92.31 204 ILE A O 1
ATOM 1525 N N . ASN A 1 205 ? 0.425 -6.793 -5.543 1.00 91.56 205 ASN A N 1
ATOM 1526 C CA . ASN A 1 205 ? -0.058 -8.170 -5.481 1.00 91.56 205 ASN A CA 1
ATOM 1527 C C . ASN A 1 205 ? 1.138 -9.116 -5.284 1.00 91.56 205 ASN A C 1
ATOM 1529 O O . ASN A 1 205 ? 2.056 -9.147 -6.111 1.00 91.56 205 ASN A O 1
ATOM 1533 N N . GLN A 1 206 ? 1.156 -9.894 -4.205 1.00 88.62 206 GLN A N 1
ATOM 1534 C CA . GLN A 1 206 ? 2.237 -10.836 -3.893 1.00 88.62 206 GLN A CA 1
ATOM 1535 C C . GLN A 1 206 ? 1.651 -12.215 -3.573 1.00 88.62 206 GLN A C 1
ATOM 1537 O O . GLN A 1 206 ? 0.995 -12.392 -2.548 1.00 88.62 206 GLN A O 1
ATOM 1542 N N . TYR A 1 207 ? 1.911 -13.195 -4.439 1.00 90.88 207 TYR A N 1
ATOM 1543 C CA . TYR A 1 207 ? 1.268 -14.512 -4.399 1.00 90.88 207 TYR A CA 1
ATOM 1544 C C . TYR A 1 207 ? 2.285 -15.660 -4.406 1.00 90.88 207 TYR A C 1
ATOM 1546 O O . TYR A 1 207 ? 3.368 -15.515 -4.975 1.00 90.88 207 TYR A O 1
ATOM 1554 N N . ASP A 1 208 ? 1.931 -16.807 -3.814 1.00 90.31 208 ASP A N 1
ATOM 1555 C CA . ASP A 1 208 ? 2.653 -18.091 -3.922 1.00 90.31 208 ASP A CA 1
ATOM 1556 C C . ASP A 1 208 ? 4.189 -17.944 -3.813 1.00 90.31 208 ASP A C 1
ATOM 1558 O O . ASP A 1 208 ? 4.942 -18.221 -4.760 1.00 90.31 208 ASP A O 1
ATOM 1562 N N . GLY A 1 209 ? 4.685 -17.430 -2.680 1.00 87.94 209 GLY A N 1
ATOM 1563 C CA . GLY A 1 209 ? 6.056 -16.916 -2.653 1.00 87.94 209 GLY A CA 1
ATOM 1564 C C . GLY A 1 209 ? 6.733 -16.675 -1.306 1.00 87.94 209 GLY A C 1
ATOM 1565 O O . GLY A 1 209 ? 6.143 -16.709 -0.230 1.00 87.94 209 GLY A O 1
ATOM 1566 N N . VAL A 1 210 ? 8.044 -16.447 -1.374 1.00 88.88 210 VAL A N 1
ATOM 1567 C CA . VAL A 1 210 ? 8.936 -16.316 -0.217 1.00 88.88 210 VAL A CA 1
ATOM 1568 C C . VAL A 1 210 ? 9.911 -15.158 -0.414 1.00 88.88 210 VAL A C 1
ATOM 1570 O O . VAL A 1 210 ? 10.649 -15.113 -1.399 1.00 88.88 210 VAL A O 1
ATOM 1573 N N . SER A 1 211 ? 9.980 -14.258 0.571 1.00 90.38 211 SER A N 1
ATOM 1574 C CA . SER A 1 211 ? 10.836 -13.060 0.554 1.00 90.38 211 SER A CA 1
ATOM 1575 C C . SER A 1 211 ? 10.586 -12.149 -0.659 1.00 90.38 211 SER A C 1
ATOM 1577 O O . SER A 1 211 ? 11.531 -11.652 -1.271 1.00 90.38 211 SER A O 1
ATOM 1579 N N . LEU A 1 212 ? 9.317 -11.970 -1.034 1.00 89.19 212 LEU A N 1
ATOM 1580 C CA . LEU A 1 212 ? 8.891 -11.019 -2.063 1.00 89.19 212 LEU A CA 1
ATOM 1581 C C . LEU A 1 212 ? 8.917 -9.591 -1.500 1.00 89.19 212 LEU A C 1
ATOM 1583 O O . LEU A 1 212 ? 8.451 -9.365 -0.388 1.00 89.19 212 LEU A O 1
ATOM 1587 N N . LYS A 1 213 ? 9.437 -8.617 -2.244 1.00 91.69 213 LYS A N 1
ATOM 1588 C CA . LYS A 1 213 ? 9.493 -7.213 -1.821 1.00 91.69 213 LYS A CA 1
ATOM 1589 C C . LYS A 1 213 ? 8.961 -6.295 -2.915 1.00 91.69 213 LYS A C 1
ATOM 1591 O O . LYS A 1 213 ? 9.475 -6.311 -4.026 1.00 91.69 213 LYS A O 1
ATOM 1596 N N . ALA A 1 214 ? 7.986 -5.455 -2.593 1.00 90.31 214 ALA A N 1
ATOM 1597 C CA . ALA A 1 214 ? 7.392 -4.508 -3.525 1.00 90.31 214 ALA A CA 1
ATOM 1598 C C . ALA A 1 214 ? 7.223 -3.127 -2.879 1.00 90.31 214 ALA A C 1
ATOM 1600 O O . ALA A 1 214 ? 6.720 -3.004 -1.762 1.00 90.31 214 ALA A O 1
ATOM 1601 N N . SER A 1 215 ? 7.609 -2.067 -3.588 1.00 93.50 215 SER A N 1
ATOM 1602 C CA . SER A 1 215 ? 7.389 -0.688 -3.154 1.00 93.50 215 SER A CA 1
ATOM 1603 C C . SER A 1 215 ? 6.905 0.216 -4.284 1.00 93.50 215 SER A C 1
ATOM 1605 O O . SER A 1 215 ? 7.520 0.272 -5.347 1.00 93.50 215 SER A O 1
ATOM 1607 N N . ILE A 1 216 ? 5.834 0.969 -4.033 1.00 91.12 216 ILE A N 1
ATOM 1608 C CA . ILE A 1 216 ? 5.264 1.966 -4.945 1.00 91.12 216 ILE A CA 1
ATOM 1609 C C . ILE A 1 216 ? 5.340 3.346 -4.283 1.00 91.12 216 ILE A C 1
ATOM 1611 O O . ILE A 1 216 ? 4.847 3.539 -3.174 1.00 91.12 216 ILE A O 1
ATOM 16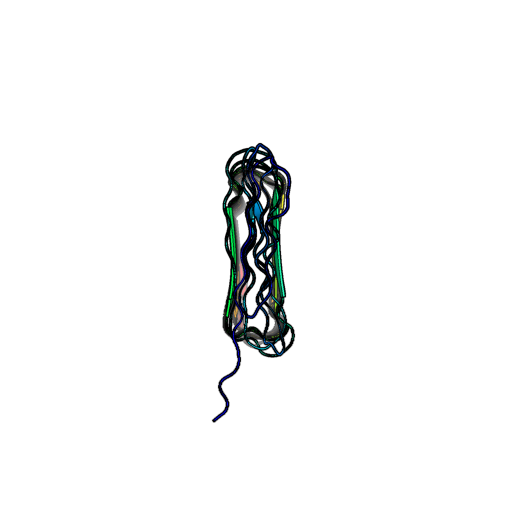15 N N . ASN A 1 217 ? 5.926 4.327 -4.969 1.00 91.56 217 ASN A N 1
ATOM 1616 C CA . ASN A 1 217 ? 5.999 5.717 -4.527 1.00 91.56 217 ASN A CA 1
ATOM 1617 C C . ASN A 1 217 ? 5.469 6.652 -5.624 1.00 91.56 217 ASN A C 1
ATOM 1619 O O . ASN A 1 217 ? 6.103 6.813 -6.667 1.00 91.56 217 ASN A O 1
ATOM 1623 N N . GLN A 1 218 ? 4.316 7.275 -5.393 1.00 86.19 218 GLN A N 1
ATOM 1624 C CA . GLN A 1 218 ? 3.663 8.182 -6.341 1.00 86.19 218 GLN A CA 1
ATOM 1625 C C . GLN A 1 218 ? 3.636 9.601 -5.773 1.00 86.19 218 GLN A C 1
ATOM 1627 O O . GLN A 1 218 ? 3.153 9.824 -4.666 1.00 86.19 218 GLN A O 1
ATOM 1632 N N . ASN A 1 219 ? 4.143 10.576 -6.527 1.00 86.00 219 ASN A N 1
ATOM 1633 C CA . ASN A 1 219 ? 4.195 11.981 -6.123 1.00 86.00 219 ASN A CA 1
ATOM 1634 C C . ASN A 1 219 ? 3.688 12.875 -7.267 1.00 86.00 219 ASN A C 1
ATOM 1636 O O . ASN A 1 219 ? 4.384 13.090 -8.262 1.00 86.00 219 ASN A O 1
ATOM 1640 N N . GLY A 1 220 ? 2.453 13.362 -7.146 1.00 85.44 220 GLY A N 1
ATOM 1641 C CA . GLY A 1 220 ? 1.742 14.072 -8.213 1.00 85.44 220 GLY A CA 1
ATOM 1642 C C . GLY A 1 220 ? 0.297 13.592 -8.357 1.00 85.44 220 GLY A C 1
ATOM 1643 O O . GLY A 1 220 ? -0.318 13.237 -7.359 1.00 85.44 220 GLY A O 1
ATOM 1644 N N . SER A 1 221 ? -0.268 13.589 -9.565 1.00 88.00 221 SER A N 1
ATOM 1645 C CA . SER A 1 221 ? -1.696 13.294 -9.794 1.00 88.00 221 SER A CA 1
ATOM 1646 C C . SER A 1 221 ? -1.918 12.320 -10.949 1.00 88.00 221 SER A C 1
ATOM 1648 O O . SER A 1 221 ? -1.138 12.303 -11.900 1.00 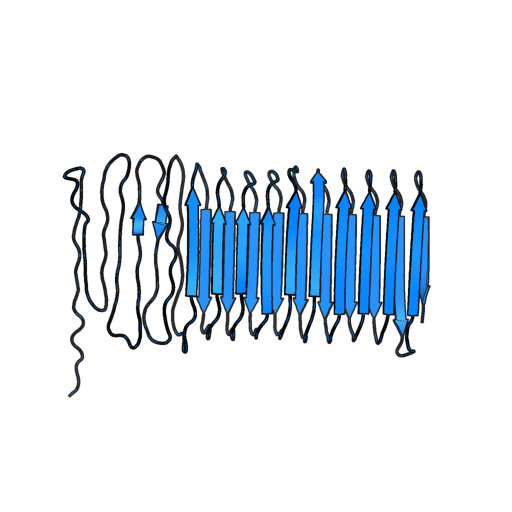88.00 221 SER A O 1
ATOM 1650 N N . LEU A 1 222 ? -3.030 11.578 -10.919 1.00 88.88 222 LEU A N 1
ATOM 1651 C CA . LEU A 1 222 ? -3.445 10.640 -11.975 1.00 88.88 222 LEU A CA 1
ATOM 1652 C C . LEU A 1 222 ? -2.417 9.540 -12.300 1.00 88.88 222 LEU A C 1
ATOM 1654 O O . LEU A 1 222 ? -2.494 8.948 -13.372 1.00 88.88 222 LEU A O 1
ATOM 1658 N N . ASN A 1 223 ? -1.444 9.275 -11.424 1.00 88.69 223 ASN A N 1
ATOM 1659 C CA . ASN A 1 223 ? -0.460 8.222 -11.669 1.00 88.69 223 ASN A CA 1
ATOM 1660 C C . ASN A 1 223 ? -1.058 6.848 -11.328 1.00 88.69 223 ASN A C 1
ATOM 1662 O O . ASN A 1 223 ? -1.758 6.717 -10.326 1.00 88.69 223 ASN A O 1
ATOM 1666 N N . MET A 1 224 ? -0.764 5.836 -12.139 1.00 91.44 224 MET A N 1
ATOM 1667 C CA . MET A 1 224 ? -1.195 4.452 -11.951 1.00 91.44 224 MET A CA 1
ATOM 1668 C C . MET A 1 224 ? 0.033 3.548 -11.828 1.00 91.44 224 MET A C 1
ATOM 1670 O O . MET A 1 224 ? 0.939 3.623 -12.659 1.00 91.44 224 MET A O 1
ATOM 1674 N N . ALA A 1 225 ? 0.079 2.712 -10.793 1.00 90.62 225 ALA A N 1
ATOM 1675 C CA . ALA A 1 225 ? 1.172 1.776 -10.555 1.00 90.62 225 ALA A CA 1
ATOM 1676 C C . ALA A 1 225 ? 0.645 0.418 -10.089 1.00 90.62 225 ALA A C 1
ATOM 1678 O O . ALA A 1 225 ? -0.131 0.343 -9.135 1.00 90.62 225 ALA A O 1
ATOM 1679 N N . VAL A 1 226 ? 1.114 -0.655 -10.720 1.00 93.06 226 VAL A N 1
ATOM 1680 C CA . VAL A 1 226 ? 0.805 -2.034 -10.331 1.00 93.06 226 VAL A CA 1
ATOM 1681 C C . VAL A 1 226 ? 2.099 -2.836 -10.253 1.00 93.06 226 VAL A C 1
ATOM 1683 O O . VAL A 1 226 ? 2.903 -2.798 -11.185 1.00 93.06 226 VAL A O 1
ATOM 1686 N N . ALA A 1 227 ? 2.297 -3.555 -9.150 1.00 90.56 227 ALA A N 1
ATOM 1687 C CA . ALA A 1 227 ? 3.436 -4.445 -8.952 1.00 90.56 227 ALA A CA 1
ATOM 1688 C C . ALA A 1 227 ? 2.968 -5.851 -8.565 1.00 90.56 227 ALA A C 1
ATOM 1690 O O . ALA A 1 227 ? 2.374 -6.034 -7.504 1.00 90.56 227 ALA A O 1
ATOM 1691 N N . GLU A 1 228 ? 3.267 -6.839 -9.407 1.00 91.38 228 GLU A N 1
ATOM 1692 C CA . GLU A 1 228 ? 2.890 -8.242 -9.215 1.00 91.38 228 GLU A CA 1
ATOM 1693 C C . GLU A 1 228 ? 4.122 -9.132 -9.010 1.00 91.38 228 GLU A C 1
ATOM 1695 O O . GLU A 1 228 ? 5.107 -9.035 -9.750 1.00 91.38 228 GLU A O 1
ATOM 1700 N N . GLN A 1 229 ? 4.089 -10.032 -8.025 1.00 84.88 229 GLN A N 1
ATOM 1701 C CA . GLN A 1 229 ? 5.216 -10.926 -7.742 1.00 84.88 229 GLN A CA 1
ATOM 1702 C C . GLN A 1 229 ? 4.772 -12.343 -7.366 1.00 84.88 229 GLN A C 1
ATOM 1704 O O . GLN A 1 229 ? 3.877 -12.525 -6.545 1.00 84.88 229 GLN A O 1
ATOM 1709 N N . THR A 1 230 ? 5.466 -13.344 -7.917 1.00 87.88 230 THR A N 1
ATOM 1710 C CA . THR A 1 230 ? 5.345 -14.771 -7.564 1.00 87.88 230 THR A CA 1
ATOM 1711 C C . THR A 1 230 ? 6.719 -15.437 -7.448 1.00 87.88 230 THR A C 1
ATOM 1713 O O . THR A 1 230 ? 7.652 -15.089 -8.181 1.00 87.88 230 THR A O 1
ATOM 1716 N N . GLY A 1 231 ? 6.871 -16.410 -6.543 1.00 88.25 231 GLY A N 1
ATOM 1717 C CA . GLY A 1 231 ? 8.127 -17.152 -6.355 1.00 88.25 231 GLY A CA 1
ATOM 1718 C C . GLY A 1 231 ? 9.050 -16.600 -5.257 1.00 88.25 231 GLY A C 1
ATOM 1719 O O . GLY A 1 231 ? 8.615 -16.393 -4.131 1.00 88.25 231 GLY A O 1
ATOM 1720 N N . TYR A 1 232 ? 10.354 -16.446 -5.520 1.00 86.81 232 TYR A N 1
ATOM 1721 C CA . TYR A 1 232 ? 11.381 -16.384 -4.459 1.00 86.81 232 TYR A CA 1
ATOM 1722 C C . TYR A 1 232 ? 12.346 -15.192 -4.572 1.00 86.81 232 TYR A C 1
ATOM 1724 O O . TYR A 1 232 ? 13.087 -15.094 -5.545 1.00 86.81 232 TYR A O 1
ATOM 1732 N N . HIS A 1 233 ? 12.475 -14.370 -3.526 1.00 87.38 233 HIS A N 1
ATOM 1733 C CA . HIS A 1 233 ? 13.441 -13.254 -3.462 1.00 87.38 233 HIS A CA 1
ATOM 1734 C C . HIS A 1 233 ? 13.335 -12.246 -4.624 1.00 87.38 233 HIS A C 1
ATOM 1736 O O . HIS A 1 233 ? 14.360 -11.816 -5.151 1.00 87.38 233 HIS A O 1
ATOM 1742 N N . ASN A 1 234 ? 12.122 -11.890 -5.046 1.00 86.56 234 ASN A N 1
ATOM 1743 C CA . ASN A 1 234 ? 11.919 -10.875 -6.083 1.00 86.56 234 ASN A CA 1
ATOM 1744 C C . ASN A 1 234 ? 11.722 -9.492 -5.435 1.00 86.56 234 ASN A C 1
ATOM 1746 O O . ASN A 1 234 ? 11.002 -9.384 -4.445 1.00 86.56 234 ASN A O 1
ATOM 1750 N N . ASP A 1 235 ? 12.358 -8.454 -5.979 1.00 89.69 235 ASP A N 1
ATOM 1751 C CA . ASP A 1 235 ? 12.272 -7.059 -5.533 1.00 89.69 235 ASP A CA 1
ATOM 1752 C C . ASP A 1 235 ? 11.735 -6.167 -6.669 1.00 89.69 235 ASP A C 1
ATOM 1754 O O . ASP A 1 235 ? 12.223 -6.223 -7.800 1.00 89.69 235 ASP A O 1
ATOM 1758 N N . SER A 1 236 ? 10.715 -5.359 -6.388 1.00 88.19 236 SER A N 1
ATOM 1759 C CA . SER A 1 236 ? 10.016 -4.507 -7.352 1.00 88.19 236 SER A CA 1
ATOM 1760 C C . SER A 1 236 ? 9.820 -3.108 -6.783 1.00 88.19 236 SER A C 1
ATOM 1762 O O . SER A 1 236 ? 9.114 -2.922 -5.795 1.00 88.19 236 SER A O 1
ATOM 1764 N N . ASN A 1 237 ? 10.376 -2.097 -7.438 1.00 91.44 237 ASN A N 1
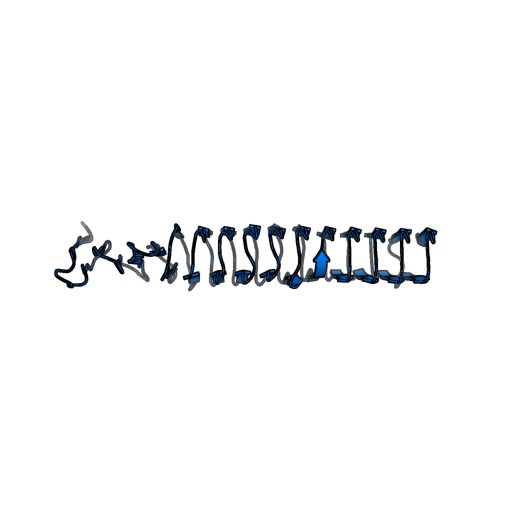ATOM 1765 C CA . ASN A 1 237 ? 10.293 -0.706 -7.017 1.00 91.44 237 ASN A CA 1
ATOM 1766 C C . ASN A 1 237 ? 9.745 0.185 -8.142 1.00 91.44 237 ASN A C 1
ATOM 1768 O O . ASN A 1 237 ? 10.391 0.367 -9.172 1.00 91.44 237 ASN A O 1
ATOM 1772 N N . ILE A 1 238 ? 8.587 0.802 -7.920 1.00 88.38 238 ILE A N 1
ATOM 1773 C CA . ILE A 1 238 ? 7.982 1.780 -8.828 1.00 88.38 238 ILE A CA 1
ATOM 1774 C C . ILE A 1 238 ? 8.025 3.161 -8.174 1.00 88.38 238 ILE A C 1
ATOM 1776 O O . ILE A 1 238 ? 7.519 3.360 -7.072 1.00 88.38 238 ILE A O 1
ATOM 1780 N N . ILE A 1 239 ? 8.593 4.139 -8.873 1.00 89.50 239 ILE A N 1
ATOM 1781 C CA . ILE A 1 239 ? 8.620 5.544 -8.472 1.00 89.50 239 ILE A CA 1
ATOM 1782 C C . ILE A 1 239 ? 8.054 6.385 -9.617 1.00 89.50 239 ILE A C 1
ATOM 1784 O O . ILE A 1 239 ? 8.596 6.385 -10.722 1.00 89.50 239 ILE A O 1
ATOM 1788 N N . GLN A 1 240 ? 6.990 7.137 -9.349 1.00 84.56 240 GLN A N 1
ATOM 1789 C CA . GLN A 1 240 ? 6.333 8.010 -10.321 1.00 84.56 240 GLN A CA 1
ATOM 1790 C C . GLN A 1 240 ? 6.269 9.439 -9.790 1.00 84.56 240 GLN A C 1
ATOM 1792 O O . GLN A 1 240 ? 5.833 9.684 -8.663 1.00 84.56 240 GLN A O 1
ATOM 1797 N N . ARG A 1 241 ? 6.698 10.399 -10.611 1.00 87.56 241 ARG A N 1
ATOM 1798 C CA . ARG A 1 241 ? 6.658 11.832 -10.307 1.00 87.56 241 ARG A CA 1
ATOM 1799 C C . ARG A 1 241 ? 5.979 12.595 -11.437 1.00 87.56 241 ARG A C 1
ATOM 1801 O O . ARG A 1 241 ? 6.411 12.500 -12.585 1.00 87.56 241 ARG A O 1
ATOM 1808 N N . GLY A 1 242 ? 4.964 13.388 -11.102 1.00 86.00 242 GLY A N 1
ATOM 1809 C CA . GLY A 1 242 ? 4.237 14.243 -12.042 1.00 86.00 242 GLY A CA 1
ATOM 1810 C C . GLY A 1 242 ? 2.813 13.768 -12.345 1.00 86.00 242 GLY A C 1
ATOM 1811 O O . GLY A 1 242 ? 2.060 13.453 -11.425 1.00 86.00 242 GLY A O 1
ATOM 1812 N N . LEU A 1 243 ? 2.407 13.812 -13.617 1.00 88.56 243 LEU A N 1
ATOM 1813 C CA . LEU A 1 243 ? 0.998 13.737 -14.025 1.00 88.56 243 LEU A CA 1
ATOM 1814 C C . LEU A 1 243 ? 0.720 12.565 -14.973 1.00 88.56 243 LEU A C 1
ATOM 1816 O O . LEU A 1 243 ? 1.255 12.531 -16.080 1.00 88.56 243 LEU A O 1
ATOM 1820 N N . GLY A 1 244 ? -0.191 11.669 -14.601 1.00 86.19 244 GLY A N 1
ATOM 1821 C CA . GLY A 1 244 ? -0.725 10.675 -15.538 1.00 86.19 244 GLY A CA 1
ATOM 1822 C C . GLY A 1 244 ? 0.267 9.589 -15.962 1.00 86.19 244 GLY A C 1
ATOM 1823 O O . GLY A 1 244 ? 0.127 9.065 -17.062 1.00 86.19 244 GLY A O 1
ATOM 1824 N N . ASN A 1 245 ? 1.307 9.309 -15.170 1.00 87.19 245 ASN A N 1
ATOM 1825 C CA . ASN A 1 245 ? 2.269 8.253 -15.498 1.00 87.19 245 ASN A CA 1
ATOM 1826 C C . ASN A 1 245 ? 1.689 6.867 -15.166 1.00 87.19 245 ASN A C 1
ATOM 1828 O O . ASN A 1 245 ? 0.937 6.727 -14.206 1.00 87.19 245 ASN A O 1
ATOM 1832 N N . ASP A 1 246 ? 2.059 5.854 -15.942 1.00 90.44 246 ASP A N 1
ATOM 1833 C CA . ASP A 1 246 ? 1.551 4.482 -15.870 1.00 90.44 246 ASP A CA 1
ATOM 1834 C C . ASP A 1 246 ? 2.724 3.492 -15.770 1.00 90.44 246 ASP A C 1
ATOM 1836 O O . ASP A 1 246 ? 3.659 3.555 -16.577 1.00 90.44 246 ASP A O 1
ATOM 1840 N N . ALA A 1 247 ? 2.717 2.615 -14.766 1.00 88.50 247 ALA A N 1
ATOM 1841 C CA . ALA A 1 247 ? 3.806 1.689 -14.472 1.00 88.50 247 ALA A CA 1
ATOM 1842 C C . ALA A 1 247 ? 3.296 0.300 -14.069 1.00 88.50 247 ALA A C 1
ATOM 1844 O O . ALA A 1 247 ? 2.549 0.159 -13.103 1.00 88.50 247 ALA A O 1
ATOM 1845 N N . PHE A 1 248 ? 3.790 -0.731 -14.751 1.00 90.81 248 PHE A N 1
ATOM 1846 C CA . PHE A 1 248 ? 3.495 -2.131 -14.457 1.00 90.81 248 PHE A CA 1
ATOM 1847 C C . PHE A 1 248 ? 4.789 -2.933 -14.279 1.00 90.81 248 PHE A C 1
ATOM 1849 O O . PHE A 1 248 ? 5.622 -2.987 -15.191 1.00 90.81 248 PHE A O 1
ATOM 1856 N N . THR A 1 249 ? 4.953 -3.595 -13.135 1.00 88.19 249 THR A N 1
ATOM 1857 C CA . THR A 1 249 ? 5.973 -4.637 -12.936 1.00 88.19 249 THR A CA 1
ATOM 1858 C C . THR A 1 249 ? 5.303 -5.986 -12.699 1.00 88.19 249 THR A C 1
ATOM 1860 O O . THR A 1 249 ? 4.326 -6.083 -11.961 1.00 88.19 249 THR A O 1
ATOM 1863 N N . SER A 1 250 ? 5.837 -7.048 -13.306 1.00 90.50 250 SER A N 1
ATOM 1864 C CA . SER A 1 250 ? 5.437 -8.423 -12.992 1.00 90.50 250 SER A CA 1
ATOM 1865 C C . SER A 1 250 ? 6.654 -9.343 -12.987 1.00 90.50 250 SER A C 1
ATOM 1867 O O . SER A 1 250 ? 7.421 -9.385 -13.956 1.00 90.50 250 SER A O 1
ATOM 1869 N N . GLN A 1 251 ? 6.864 -10.043 -11.872 1.00 83.19 251 GLN A N 1
ATOM 1870 C CA . GLN A 1 251 ? 8.039 -10.882 -11.626 1.00 83.19 251 GLN A CA 1
ATOM 1871 C C . GLN A 1 251 ? 7.615 -12.295 -11.217 1.00 83.19 251 GLN A C 1
ATOM 1873 O O . GLN A 1 251 ? 7.069 -12.487 -10.131 1.00 83.19 251 GLN A O 1
ATOM 1878 N N . SER A 1 252 ? 7.902 -13.295 -12.053 1.00 88.19 252 SER A N 1
ATOM 1879 C CA . SER A 1 252 ? 7.529 -14.692 -11.797 1.00 88.19 252 SER A CA 1
ATOM 1880 C C . SER A 1 252 ? 8.726 -15.630 -11.912 1.00 88.19 252 SER A C 1
ATOM 1882 O O . SER A 1 252 ? 9.193 -15.963 -13.003 1.00 88.19 252 SER A O 1
ATOM 1884 N N . GLY A 1 253 ? 9.256 -16.051 -10.767 1.00 85.31 253 GLY A N 1
ATOM 1885 C CA . GLY A 1 253 ? 10.494 -16.822 -10.723 1.00 85.31 253 GLY A CA 1
ATOM 1886 C C . GLY A 1 253 ? 11.309 -16.503 -9.484 1.00 85.31 253 GLY A C 1
ATOM 1887 O O . GLY A 1 253 ? 10.755 -16.384 -8.388 1.00 85.31 253 GLY A O 1
ATOM 1888 N N . LYS A 1 254 ? 12.630 -16.394 -9.635 1.00 83.75 254 LYS A N 1
ATOM 1889 C CA . LYS A 1 254 ? 13.537 -16.217 -8.501 1.00 83.75 254 LYS A CA 1
ATOM 1890 C C . LYS A 1 254 ? 14.627 -15.170 -8.725 1.00 83.75 254 LYS A C 1
ATOM 1892 O O . LYS A 1 254 ? 15.334 -15.206 -9.731 1.00 83.75 254 LYS A O 1
ATOM 1897 N N . SER A 1 255 ? 14.859 -14.349 -7.701 1.00 84.38 255 SER A N 1
ATOM 1898 C CA . SER A 1 255 ? 15.923 -13.338 -7.642 1.00 84.38 255 SER A CA 1
ATOM 1899 C C . SER A 1 255 ? 15.813 -12.268 -8.734 1.00 84.38 255 SER A C 1
ATOM 1901 O O . SER A 1 255 ? 16.817 -11.850 -9.304 1.00 84.38 255 SER A O 1
ATOM 1903 N N . HIS A 1 256 ? 14.590 -11.847 -9.052 1.00 83.50 256 HIS A N 1
ATOM 1904 C CA . HIS A 1 256 ? 14.331 -10.738 -9.967 1.00 83.50 256 HIS A CA 1
ATOM 1905 C C . HIS A 1 256 ? 14.397 -9.378 -9.250 1.00 83.50 256 HIS A C 1
ATOM 1907 O O . HIS A 1 256 ? 13.960 -9.253 -8.113 1.00 83.50 256 HIS A O 1
ATOM 1913 N N . ASP A 1 257 ? 14.912 -8.356 -9.925 1.00 85.50 257 ASP A N 1
ATOM 1914 C CA . ASP A 1 257 ? 14.988 -6.958 -9.484 1.00 85.50 257 ASP A CA 1
ATOM 1915 C C . ASP A 1 257 ? 14.391 -6.083 -10.598 1.00 85.50 257 ASP A C 1
ATOM 1917 O O . ASP A 1 257 ? 14.841 -6.140 -11.748 1.00 85.50 257 ASP A O 1
ATOM 1921 N N . SER A 1 258 ? 13.348 -5.312 -10.295 1.00 85.12 258 SER A N 1
ATOM 1922 C CA . SER A 1 258 ? 12.742 -4.365 -11.232 1.00 85.12 258 SER A CA 1
ATOM 1923 C C . SER A 1 258 ? 12.630 -2.983 -10.601 1.00 85.12 258 SER A C 1
ATOM 1925 O O . SER A 1 258 ? 12.146 -2.823 -9.483 1.00 85.12 258 SER A O 1
ATOM 1927 N N . SER A 1 259 ? 13.070 -1.962 -11.333 1.00 89.69 259 SER A N 1
ATOM 1928 C CA . SER A 1 259 ? 13.059 -0.576 -10.878 1.00 89.69 259 SER A CA 1
ATOM 1929 C C . SER A 1 259 ? 12.550 0.346 -11.983 1.00 89.69 259 SER A C 1
ATOM 1931 O O . SER A 1 259 ? 13.222 0.557 -12.995 1.00 89.69 259 SER A O 1
ATOM 1933 N N . ILE A 1 260 ? 11.352 0.895 -11.795 1.00 85.88 260 ILE A N 1
ATOM 1934 C CA . ILE A 1 260 ? 10.729 1.881 -12.682 1.00 85.88 260 ILE A CA 1
ATOM 1935 C C . ILE A 1 260 ? 10.822 3.258 -12.015 1.00 85.88 260 ILE A C 1
ATOM 1937 O O . ILE A 1 260 ? 10.384 3.437 -10.882 1.00 85.88 260 ILE A O 1
ATOM 1941 N N . ASN A 1 261 ? 11.365 4.249 -12.720 1.00 88.38 261 ASN A N 1
ATOM 1942 C CA . ASN A 1 261 ? 11.447 5.641 -12.276 1.00 88.38 261 ASN A CA 1
ATOM 1943 C C . ASN A 1 261 ? 10.953 6.571 -13.395 1.00 88.38 261 ASN A C 1
ATOM 1945 O O . ASN A 1 261 ? 11.676 6.857 -14.354 1.00 88.38 261 ASN A O 1
ATOM 1949 N N . GLN A 1 262 ? 9.711 7.030 -13.267 1.00 81.94 262 GLN A N 1
ATOM 1950 C CA . GLN A 1 262 ? 9.050 7.937 -14.202 1.00 81.94 262 GLN A CA 1
ATOM 1951 C C . GLN A 1 262 ? 8.994 9.347 -13.622 1.00 81.94 262 GLN A C 1
ATOM 1953 O O . GLN A 1 262 ? 8.616 9.546 -12.467 1.00 81.94 262 GLN A O 1
ATOM 1958 N N . ASN A 1 263 ? 9.362 10.336 -14.427 1.00 86.81 263 ASN A N 1
ATOM 1959 C CA . ASN A 1 263 ? 9.478 11.725 -14.011 1.00 86.81 263 ASN A CA 1
ATOM 1960 C C . ASN A 1 263 ? 8.993 12.654 -15.131 1.00 86.81 263 ASN A C 1
ATOM 1962 O O . ASN A 1 263 ? 9.723 12.963 -16.076 1.00 86.81 263 ASN A O 1
ATOM 1966 N N . GLY A 1 264 ? 7.740 13.090 -15.031 1.00 85.62 264 GLY A N 1
ATOM 1967 C CA . GLY A 1 264 ? 7.102 13.967 -16.003 1.00 85.62 264 GLY A CA 1
ATOM 1968 C C . GLY A 1 264 ? 5.627 13.638 -16.203 1.00 85.62 264 GLY A C 1
ATOM 1969 O O . GLY A 1 264 ? 4.870 13.551 -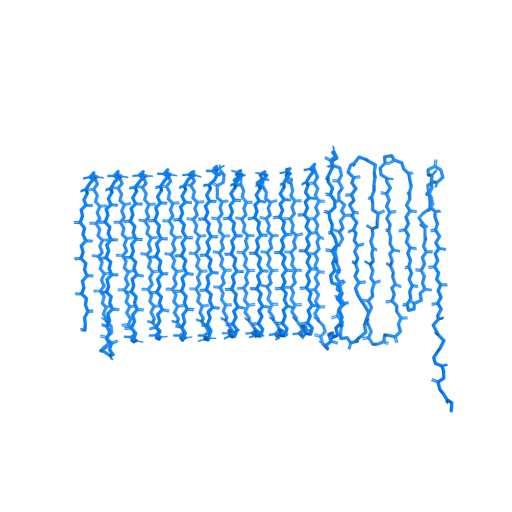15.237 1.00 85.62 264 GLY A O 1
ATOM 1970 N N . VAL A 1 265 ? 5.203 13.540 -17.463 1.00 85.81 265 VAL A N 1
ATOM 1971 C CA . VAL A 1 265 ? 3.787 13.532 -17.845 1.00 85.81 265 VAL A CA 1
ATOM 1972 C C . VAL A 1 265 ? 3.483 12.417 -18.851 1.00 85.81 265 VAL A C 1
ATOM 1974 O O . VAL A 1 265 ? 4.172 12.302 -19.862 1.00 85.81 265 VAL A O 1
ATOM 1977 N N . TYR A 1 266 ? 2.434 11.628 -18.607 1.00 87.25 266 TYR A N 1
ATOM 1978 C CA . TYR A 1 266 ? 1.967 10.544 -19.491 1.00 87.25 266 TYR A CA 1
ATOM 1979 C C . TYR A 1 266 ? 3.061 9.560 -19.950 1.00 87.25 266 TYR A C 1
ATOM 1981 O O . TYR A 1 266 ? 3.060 9.126 -21.099 1.00 87.25 266 TYR A O 1
ATOM 1989 N N . ASN A 1 267 ? 4.028 9.230 -19.091 1.00 83.88 267 ASN A N 1
ATOM 1990 C CA . ASN A 1 267 ? 4.994 8.172 -19.397 1.00 83.88 267 ASN A CA 1
ATOM 1991 C C . ASN A 1 267 ? 4.386 6.796 -19.074 1.00 83.88 267 ASN A C 1
ATOM 1993 O O . ASN A 1 267 ? 3.691 6.667 -18.071 1.00 83.88 267 ASN A O 1
ATOM 1997 N N . THR A 1 268 ? 4.676 5.779 -19.884 1.00 88.06 268 THR A N 1
ATOM 1998 C CA . THR A 1 268 ? 4.233 4.387 -19.700 1.00 88.06 268 THR A CA 1
ATOM 1999 C C . THR A 1 268 ? 5.449 3.467 -19.600 1.00 88.06 268 THR A C 1
ATOM 2001 O O . THR A 1 268 ? 6.328 3.513 -20.465 1.00 88.06 268 THR A O 1
ATOM 2004 N N . ALA A 1 269 ? 5.511 2.630 -18.565 1.00 85.88 269 ALA A N 1
ATOM 2005 C CA . ALA A 1 269 ? 6.613 1.705 -18.315 1.00 85.88 269 ALA A CA 1
ATOM 2006 C C . ALA A 1 269 ? 6.097 0.311 -17.944 1.00 85.88 269 ALA A C 1
ATOM 2008 O O . ALA A 1 269 ? 5.284 0.164 -17.039 1.00 85.88 269 ALA A O 1
ATOM 2009 N N . VAL A 1 270 ? 6.616 -0.717 -18.609 1.00 88.44 270 VAL A N 1
ATOM 2010 C CA . VAL A 1 270 ? 6.278 -2.123 -18.362 1.00 88.44 270 VAL A CA 1
ATOM 2011 C C . VAL A 1 270 ? 7.569 -2.917 -18.183 1.00 88.44 270 VAL A C 1
ATOM 2013 O O . VAL A 1 270 ? 8.431 -2.877 -19.062 1.00 88.44 270 VAL A O 1
ATOM 2016 N N . ALA A 1 271 ? 7.707 -3.648 -17.077 1.00 85.94 271 ALA A N 1
ATOM 2017 C CA . ALA A 1 271 ? 8.818 -4.570 -16.839 1.00 85.94 271 ALA A CA 1
ATOM 2018 C C . ALA A 1 271 ? 8.296 -5.966 -16.462 1.00 85.94 271 ALA A C 1
ATOM 2020 O O . ALA A 1 271 ? 7.756 -6.169 -15.376 1.00 85.94 271 ALA A O 1
ATOM 2021 N N . LEU A 1 272 ? 8.479 -6.928 -17.366 1.00 86.25 272 LEU A N 1
ATOM 2022 C CA . LEU A 1 272 ? 8.100 -8.331 -17.193 1.00 86.25 272 LEU A CA 1
ATOM 2023 C C . LEU A 1 272 ? 9.368 -9.173 -17.015 1.00 86.25 272 LEU A C 1
ATOM 2025 O O . LEU A 1 272 ? 10.246 -9.151 -17.881 1.00 86.25 272 LEU A O 1
ATOM 2029 N N . GLN A 1 273 ? 9.472 -9.923 -15.919 1.00 79.12 273 GLN A N 1
ATOM 2030 C CA . GLN A 1 273 ? 10.633 -10.766 -15.614 1.00 79.12 273 GLN A CA 1
ATOM 2031 C C . GLN A 1 273 ? 10.194 -12.189 -15.260 1.00 79.12 273 GLN A C 1
ATOM 2033 O O . GLN A 1 273 ? 9.305 -12.376 -14.430 1.00 79.12 273 GLN A O 1
ATOM 2038 N N . SER A 1 274 ? 10.811 -13.199 -15.882 1.00 85.12 274 SER A N 1
ATOM 2039 C CA . SER A 1 274 ? 10.437 -14.602 -15.670 1.00 85.12 274 SER A CA 1
ATOM 2040 C C . SER A 1 274 ? 11.613 -15.581 -15.703 1.00 85.12 274 SER A C 1
ATOM 2042 O O . SER A 1 274 ? 12.374 -15.620 -16.667 1.00 85.12 274 SER A O 1
ATOM 2044 N N . GLY A 1 275 ? 11.734 -16.421 -14.671 1.00 83.88 275 GLY A N 1
ATOM 2045 C CA . GLY A 1 275 ? 12.780 -17.446 -14.561 1.00 83.88 275 GLY A CA 1
ATOM 2046 C C . GLY A 1 275 ? 13.766 -17.197 -13.416 1.00 83.88 275 GLY A C 1
ATOM 2047 O O . GLY A 1 275 ? 13.405 -17.387 -12.253 1.00 83.88 275 GLY A O 1
ATOM 2048 N N . TYR A 1 276 ? 15.025 -16.850 -13.718 1.00 81.12 276 TYR A N 1
ATOM 2049 C CA . TYR A 1 276 ? 16.076 -16.736 -12.694 1.00 81.12 276 TYR A CA 1
ATOM 2050 C C . TYR A 1 276 ? 17.041 -15.558 -12.878 1.00 81.12 276 TYR A C 1
ATOM 2052 O O . TYR A 1 276 ? 17.708 -15.448 -13.902 1.00 81.12 276 TYR A O 1
ATOM 2060 N N . ASN A 1 277 ? 17.207 -14.753 -11.823 1.00 80.62 277 ASN A N 1
ATOM 2061 C CA . ASN A 1 277 ? 18.235 -13.717 -11.687 1.00 80.62 277 ASN A CA 1
ATOM 2062 C C . ASN A 1 277 ? 18.228 -12.705 -12.848 1.00 80.62 277 ASN A C 1
ATOM 2064 O O . ASN A 1 277 ? 19.049 -12.779 -13.768 1.00 80.62 277 ASN A O 1
ATOM 2068 N N . HIS A 1 278 ? 17.264 -11.782 -12.834 1.00 79.25 278 HIS A N 1
ATOM 2069 C CA . HIS A 1 278 ? 17.128 -10.727 -13.847 1.00 79.25 278 HIS A CA 1
ATOM 2070 C C . HIS A 1 278 ? 17.020 -9.359 -13.174 1.00 79.25 278 HIS A C 1
ATOM 2072 O O . HIS A 1 278 ? 16.335 -9.238 -12.165 1.00 79.25 278 HIS A O 1
ATOM 2078 N N . ASN A 1 279 ? 17.642 -8.336 -13.751 1.00 82.38 279 ASN A N 1
ATOM 2079 C CA . ASN A 1 279 ? 17.579 -6.951 -13.300 1.00 82.38 279 ASN A CA 1
ATOM 2080 C C . ASN A 1 279 ? 17.061 -6.057 -14.444 1.00 82.38 279 ASN A C 1
ATOM 2082 O O . ASN A 1 279 ? 17.579 -6.129 -15.563 1.00 82.38 279 ASN A O 1
ATOM 2086 N N . SER A 1 280 ? 16.037 -5.242 -14.179 1.00 82.69 280 SER A N 1
ATOM 2087 C CA . SER A 1 280 ? 15.385 -4.359 -15.156 1.00 82.69 280 SER A CA 1
ATOM 2088 C C . SER A 1 280 ? 15.232 -2.948 -14.600 1.00 82.69 280 SER A C 1
ATOM 2090 O O . SER A 1 280 ? 14.391 -2.705 -13.736 1.00 82.69 280 SER A O 1
ATOM 2092 N N . ILE A 1 281 ? 15.972 -1.995 -15.161 1.00 84.44 281 ILE A N 1
ATOM 2093 C CA . ILE A 1 281 ? 15.900 -0.575 -14.805 1.00 84.44 281 ILE A CA 1
ATOM 2094 C C . ILE A 1 281 ? 15.233 0.197 -15.948 1.00 84.44 281 ILE A C 1
ATOM 2096 O O . ILE A 1 281 ? 15.756 0.245 -17.061 1.00 84.44 281 ILE A O 1
ATOM 2100 N N . ILE A 1 282 ? 14.105 0.850 -15.672 1.00 83.75 282 ILE A N 1
ATOM 2101 C CA . ILE A 1 282 ? 13.423 1.758 -16.601 1.00 83.75 282 ILE A CA 1
ATOM 2102 C C . ILE A 1 282 ? 13.447 3.170 -16.016 1.00 83.75 282 ILE A C 1
ATOM 2104 O O . ILE A 1 282 ? 12.851 3.433 -14.975 1.00 83.75 282 ILE A O 1
ATOM 2108 N N . MET A 1 283 ? 14.102 4.100 -16.708 1.00 83.62 283 MET A N 1
ATOM 2109 C CA . MET A 1 283 ? 14.110 5.525 -16.367 1.00 83.62 283 MET A CA 1
ATOM 2110 C C . MET A 1 283 ? 13.495 6.345 -17.501 1.00 83.62 283 MET A C 1
ATOM 2112 O O . MET A 1 283 ? 13.979 6.300 -18.634 1.00 83.62 283 MET A O 1
ATOM 2116 N N . GLN A 1 284 ? 12.452 7.118 -17.200 1.00 78.06 284 GLN A N 1
ATOM 2117 C CA . GLN A 1 284 ? 11.748 7.960 -18.173 1.00 78.06 284 GLN A CA 1
ATOM 2118 C C . GLN A 1 284 ? 11.635 9.393 -17.653 1.00 78.06 284 GLN A C 1
ATOM 2120 O O . GLN A 1 284 ? 10.959 9.639 -16.656 1.00 78.06 284 GLN A O 1
ATOM 2125 N N . ASN A 1 285 ? 12.265 10.347 -18.342 1.00 82.88 285 ASN A N 1
ATOM 2126 C CA . ASN A 1 285 ? 12.164 11.774 -18.040 1.00 82.88 285 ASN A CA 1
ATOM 2127 C C . ASN A 1 285 ? 11.489 12.524 -19.198 1.00 82.88 285 ASN A C 1
ATOM 2129 O O . ASN A 1 285 ? 12.040 12.588 -20.300 1.00 82.88 285 ASN A O 1
ATOM 2133 N N . GLY A 1 286 ? 10.342 13.154 -18.938 1.00 81.31 286 GLY A N 1
ATOM 2134 C CA . GLY A 1 286 ? 9.653 14.029 -19.894 1.00 81.31 286 GLY A CA 1
ATOM 2135 C C . GLY A 1 286 ? 8.208 13.625 -20.190 1.00 81.31 286 GLY A C 1
ATOM 2136 O O . GLY A 1 286 ? 7.447 13.351 -19.264 1.00 81.31 286 GLY A O 1
ATOM 2137 N N . LEU A 1 287 ? 7.808 13.674 -21.465 1.00 84.00 287 LEU A N 1
ATOM 2138 C CA . LEU A 1 287 ? 6.406 13.610 -21.901 1.00 84.00 287 LEU A CA 1
ATOM 2139 C C . LEU A 1 287 ? 6.146 12.421 -22.835 1.00 84.00 287 LEU A C 1
ATOM 2141 O O . LEU A 1 287 ? 6.751 12.344 -23.903 1.00 84.00 287 LEU A O 1
ATOM 2145 N N . GLY A 1 288 ? 5.187 11.554 -22.510 1.00 79.44 288 GLY A N 1
ATOM 2146 C CA . GLY A 1 288 ? 4.695 10.549 -23.463 1.00 79.44 288 GLY A CA 1
ATOM 2147 C C . GLY A 1 288 ? 5.684 9.428 -23.798 1.00 79.44 288 GLY A C 1
ATOM 2148 O O . GLY A 1 288 ? 5.571 8.834 -24.868 1.00 79.44 288 GLY A O 1
ATOM 2149 N N . ASN A 1 289 ? 6.700 9.180 -22.965 1.00 79.44 289 ASN A N 1
ATOM 2150 C CA . ASN A 1 289 ? 7.686 8.132 -23.236 1.00 79.44 289 ASN A CA 1
ATOM 2151 C C . ASN A 1 289 ? 7.089 6.744 -22.941 1.00 79.44 289 ASN A C 1
ATOM 2153 O O . ASN A 1 289 ? 6.405 6.574 -21.937 1.00 79.44 289 ASN A O 1
ATOM 2157 N N . ASN A 1 290 ? 7.369 5.750 -23.784 1.00 83.50 290 ASN A N 1
ATOM 2158 C CA . ASN A 1 290 ? 6.902 4.370 -23.645 1.00 83.50 290 ASN A CA 1
ATOM 2159 C C . ASN A 1 290 ? 8.098 3.404 -23.585 1.00 83.50 290 ASN A C 1
ATOM 2161 O O . ASN A 1 290 ? 8.924 3.384 -24.501 1.00 83.50 290 ASN A O 1
ATOM 2165 N N . ALA A 1 291 ? 8.200 2.620 -22.513 1.00 82.75 291 ALA A N 1
ATOM 2166 C CA . ALA A 1 291 ? 9.269 1.656 -22.276 1.00 82.75 291 ALA A CA 1
ATOM 2167 C C . ALA A 1 291 ? 8.684 0.288 -21.921 1.00 82.75 291 ALA A C 1
ATOM 2169 O O . ALA A 1 291 ? 7.908 0.170 -20.978 1.00 82.75 291 ALA A O 1
ATOM 2170 N N . HIS A 1 292 ? 9.105 -0.753 -22.633 1.00 85.38 292 HIS A N 1
ATOM 2171 C CA . HIS A 1 292 ? 8.630 -2.114 -22.420 1.00 85.38 292 HIS A CA 1
ATOM 2172 C C . HIS A 1 292 ? 9.812 -3.087 -22.377 1.00 85.38 292 HIS A C 1
ATOM 2174 O O . HIS A 1 292 ? 10.470 -3.334 -23.390 1.00 85.38 292 HIS A O 1
ATOM 2180 N N . VAL A 1 293 ? 10.086 -3.642 -21.200 1.00 82.69 293 VAL A N 1
ATOM 2181 C CA . VAL A 1 293 ? 11.148 -4.622 -20.958 1.00 82.69 293 VAL A CA 1
ATOM 2182 C C . VAL A 1 293 ? 10.526 -5.991 -20.704 1.00 82.69 293 VAL A C 1
ATOM 2184 O O . VAL A 1 293 ? 9.683 -6.143 -19.826 1.00 82.69 293 VAL A O 1
ATOM 2187 N N . VAL A 1 294 ? 10.986 -6.995 -21.446 1.00 82.00 294 VAL A N 1
ATOM 2188 C CA . VAL A 1 294 ? 10.720 -8.414 -21.197 1.00 82.00 294 VAL A CA 1
ATOM 2189 C C . VAL A 1 294 ? 12.050 -9.118 -20.979 1.00 82.00 294 VAL A C 1
ATOM 2191 O O . VAL A 1 294 ? 12.929 -9.086 -21.840 1.00 82.00 294 VAL A O 1
ATOM 2194 N N . GLN A 1 295 ? 12.196 -9.785 -19.845 1.00 74.31 295 GLN A N 1
ATOM 2195 C CA . GLN A 1 295 ? 13.311 -10.682 -19.577 1.00 74.31 295 GLN A CA 1
ATOM 2196 C C . GLN A 1 295 ? 12.736 -12.051 -19.232 1.00 74.31 295 GLN A C 1
ATOM 2198 O O . GLN A 1 295 ? 12.002 -12.203 -18.256 1.00 74.31 295 GLN A O 1
ATOM 2203 N N . ALA A 1 296 ? 13.055 -13.044 -20.047 1.00 78.06 296 ALA A N 1
ATOM 2204 C CA . ALA A 1 296 ? 12.828 -14.442 -19.733 1.00 78.06 296 ALA A CA 1
ATOM 2205 C C . ALA A 1 296 ? 14.178 -15.156 -19.621 1.00 78.06 296 ALA A C 1
ATOM 2207 O O . ALA A 1 296 ? 15.176 -14.676 -20.162 1.00 78.06 296 ALA A O 1
ATOM 2208 N N . GLY A 1 297 ? 14.196 -16.313 -18.963 1.00 73.38 297 GLY A N 1
ATOM 2209 C CA . GLY A 1 297 ? 15.307 -17.257 -19.043 1.00 73.38 297 GLY A CA 1
ATOM 2210 C C . GLY A 1 297 ? 15.743 -17.836 -17.700 1.00 73.38 297 GLY A C 1
ATOM 2211 O O . GLY A 1 297 ? 15.455 -17.316 -16.625 1.00 73.38 297 GLY A O 1
ATOM 2212 N N . TRP A 1 298 ? 16.475 -18.945 -17.778 1.00 67.94 298 TRP A N 1
ATOM 2213 C CA . TRP A 1 298 ? 17.101 -19.603 -16.621 1.00 67.94 298 TRP A CA 1
ATOM 2214 C C . TRP A 1 298 ? 18.627 -19.383 -16.585 1.00 67.94 298 TRP A C 1
ATOM 2216 O O . TRP A 1 298 ? 19.319 -19.894 -15.705 1.00 67.94 298 TRP A O 1
ATOM 2226 N N . SER A 1 299 ? 19.154 -18.623 -17.547 1.00 63.12 299 SER A N 1
ATOM 2227 C CA . SER A 1 299 ? 20.525 -18.115 -17.603 1.00 63.12 299 SER A CA 1
ATOM 2228 C C . SER A 1 299 ? 20.762 -17.030 -16.550 1.00 63.12 299 SER A C 1
ATOM 2230 O O . SER A 1 299 ? 19.889 -16.228 -16.236 1.00 63.12 299 SER A O 1
ATOM 2232 N N . ASN A 1 300 ? 21.975 -16.993 -15.996 1.00 59.59 300 ASN A N 1
ATOM 2233 C CA . ASN A 1 300 ? 22.321 -16.059 -14.927 1.00 59.59 300 ASN A CA 1
ATOM 2234 C C . ASN A 1 300 ? 22.377 -14.597 -15.409 1.00 59.59 300 ASN A C 1
ATOM 2236 O O . ASN A 1 300 ? 23.133 -14.286 -16.327 1.00 59.59 300 ASN A O 1
ATOM 2240 N N . SER A 1 301 ? 21.756 -13.692 -14.646 1.00 61.38 301 SER A N 1
ATOM 2241 C CA . SER A 1 301 ? 22.064 -12.254 -14.620 1.00 61.38 301 SER A CA 1
ATOM 2242 C C . SER A 1 301 ? 21.744 -11.485 -15.911 1.00 61.38 301 SER A C 1
ATOM 2244 O O . SER A 1 301 ? 22.579 -10.733 -16.423 1.00 61.38 301 SER A O 1
ATOM 2246 N N . HIS A 1 302 ? 20.516 -11.612 -16.413 1.00 68.31 302 HIS A N 1
ATOM 2247 C CA . HIS A 1 302 ? 20.011 -10.730 -17.471 1.00 68.31 302 HIS A CA 1
ATOM 2248 C C . HIS A 1 302 ? 19.846 -9.299 -16.932 1.00 68.31 302 HIS A C 1
ATOM 2250 O O . HIS A 1 302 ? 19.002 -9.061 -16.074 1.00 68.31 302 HIS A O 1
ATOM 2256 N N . LEU A 1 303 ? 20.646 -8.344 -17.420 1.00 74.12 303 LEU A N 1
ATOM 2257 C CA . LEU A 1 303 ? 20.509 -6.915 -17.108 1.00 74.12 303 LEU A CA 1
ATOM 2258 C C . LEU A 1 303 ? 19.888 -6.174 -18.298 1.00 74.12 303 LEU A C 1
ATOM 2260 O O . LEU A 1 303 ? 20.386 -6.255 -19.424 1.00 74.12 303 LEU A O 1
ATOM 2264 N N . SER A 1 304 ? 18.833 -5.410 -18.030 1.00 75.69 304 SER A N 1
ATOM 2265 C CA . SER A 1 304 ? 18.189 -4.490 -18.963 1.00 75.69 304 SER A CA 1
ATOM 2266 C C . SER A 1 304 ? 18.162 -3.092 -18.354 1.00 75.69 304 SER A C 1
ATOM 2268 O O . SER A 1 304 ? 17.721 -2.919 -17.220 1.00 75.69 304 SER A O 1
ATOM 2270 N N . THR A 1 305 ? 18.593 -2.091 -19.122 1.00 78.44 305 THR A N 1
ATOM 2271 C CA . THR A 1 305 ? 18.511 -0.682 -18.725 1.00 78.44 305 THR A CA 1
ATOM 2272 C C . THR A 1 305 ? 17.923 0.129 -19.870 1.00 78.44 305 THR A C 1
ATOM 2274 O O . THR A 1 305 ? 18.577 0.347 -20.890 1.00 78.44 305 THR A O 1
ATOM 2277 N N . VAL A 1 306 ? 16.698 0.615 -19.690 1.00 79.56 306 VAL A N 1
ATOM 2278 C CA . VAL A 1 306 ? 16.050 1.581 -20.580 1.00 79.56 306 VAL A CA 1
ATOM 2279 C C . VAL A 1 306 ? 16.181 2.967 -19.961 1.00 79.56 306 VAL A C 1
ATOM 2281 O O . VAL A 1 306 ? 15.827 3.185 -18.806 1.00 79.56 306 VAL A O 1
ATOM 2284 N N . THR A 1 307 ? 16.691 3.930 -20.725 1.00 81.62 307 THR A N 1
ATOM 2285 C CA . THR A 1 307 ? 16.716 5.344 -20.326 1.00 81.62 307 THR A CA 1
ATOM 2286 C C . THR A 1 307 ? 16.176 6.192 -21.464 1.00 81.62 307 THR A C 1
ATOM 2288 O O . THR A 1 307 ? 16.756 6.229 -22.547 1.00 81.62 307 THR A O 1
ATOM 2291 N N . GLN A 1 308 ? 15.062 6.874 -21.217 1.00 72.06 308 GLN A N 1
ATOM 2292 C CA . GLN A 1 308 ? 14.391 7.750 -22.171 1.00 72.06 308 GLN A CA 1
ATOM 2293 C C . GLN A 1 308 ? 14.336 9.165 -21.609 1.00 72.06 308 GLN A C 1
ATOM 2295 O O . GLN A 1 308 ? 13.880 9.378 -20.487 1.00 72.06 308 GLN A O 1
ATOM 2300 N N . ASN A 1 309 ? 14.787 10.136 -22.398 1.00 79.44 309 ASN A N 1
ATOM 2301 C CA . ASN A 1 309 ? 14.767 11.550 -22.040 1.00 79.44 309 ASN A CA 1
ATOM 2302 C C . ASN A 1 309 ? 14.128 12.336 -23.191 1.00 79.44 309 ASN A C 1
ATOM 2304 O O . ASN A 1 309 ? 14.518 12.159 -24.346 1.00 79.44 309 ASN A O 1
ATOM 2308 N N . GLY A 1 310 ? 13.167 13.209 -22.890 1.00 73.81 310 GLY A N 1
ATOM 2309 C CA . GLY A 1 310 ? 12.491 14.051 -23.880 1.00 73.81 310 GLY A CA 1
ATOM 2310 C C . GLY A 1 310 ? 11.027 13.670 -24.096 1.00 73.81 310 GLY A C 1
ATOM 2311 O O . GLY A 1 310 ? 10.296 13.429 -23.134 1.00 73.81 310 GLY A O 1
ATOM 2312 N N . MET A 1 311 ? 10.584 13.689 -25.355 1.00 76.06 311 MET A N 1
ATOM 2313 C CA . MET A 1 311 ? 9.178 13.513 -25.727 1.00 76.06 311 MET A CA 1
ATOM 2314 C C . MET A 1 311 ? 8.980 12.308 -26.647 1.00 76.06 311 MET A C 1
ATOM 2316 O O . MET A 1 311 ? 9.748 12.137 -27.591 1.00 76.06 311 MET A O 1
ATOM 2320 N N . ALA A 1 312 ? 7.919 11.535 -26.408 1.00 79.56 312 ALA A N 1
ATOM 2321 C CA . ALA A 1 312 ? 7.434 10.461 -27.283 1.00 79.56 312 ALA A CA 1
ATOM 2322 C C . ALA A 1 312 ? 8.477 9.386 -27.670 1.00 79.56 312 ALA A C 1
ATOM 2324 O O . ALA A 1 312 ? 8.369 8.766 -28.731 1.00 79.56 312 ALA A O 1
ATOM 2325 N N . ASN A 1 313 ? 9.487 9.138 -26.826 1.00 75.31 313 ASN A N 1
ATOM 2326 C CA . ASN A 1 313 ? 10.422 8.034 -27.055 1.00 75.31 313 ASN A CA 1
ATOM 2327 C C . ASN A 1 313 ? 9.691 6.686 -26.930 1.00 75.31 313 ASN A C 1
ATOM 2329 O O . ASN A 1 313 ? 8.875 6.509 -26.028 1.00 75.31 313 ASN A O 1
ATOM 2333 N N . ASN A 1 314 ? 10.039 5.712 -27.771 1.00 81.31 314 ASN A N 1
ATOM 2334 C CA . ASN A 1 314 ? 9.595 4.322 -27.643 1.00 81.31 314 ASN A CA 1
ATOM 2335 C C . ASN A 1 314 ? 10.827 3.410 -27.516 1.00 81.31 314 ASN A C 1
ATOM 2337 O O . ASN A 1 314 ? 11.797 3.588 -28.254 1.00 81.31 314 ASN A O 1
ATOM 2341 N N . ALA A 1 315 ? 10.823 2.484 -26.559 1.00 79.44 315 ALA A N 1
ATOM 2342 C CA . ALA A 1 315 ? 11.904 1.535 -26.324 1.00 79.44 315 ALA A CA 1
ATOM 2343 C C . ALA A 1 315 ? 11.337 0.165 -25.942 1.00 79.44 315 ALA A C 1
ATOM 2345 O O . ALA A 1 315 ? 10.601 0.036 -24.965 1.00 79.44 315 ALA A O 1
ATOM 2346 N N . TYR A 1 316 ? 11.738 -0.859 -26.691 1.00 83.00 316 TYR A N 1
ATOM 2347 C CA . TYR A 1 316 ? 11.386 -2.251 -26.443 1.00 83.00 316 TYR A CA 1
ATOM 2348 C C . TYR A 1 316 ? 12.668 -3.058 -26.231 1.00 83.00 316 TYR A C 1
ATOM 2350 O O . TYR A 1 316 ? 13.575 -3.000 -27.063 1.00 83.00 316 TYR A O 1
ATOM 2358 N N . VAL A 1 317 ? 12.751 -3.801 -25.128 1.00 78.31 317 VAL A N 1
ATOM 2359 C CA . VAL A 1 317 ? 13.864 -4.714 -24.828 1.00 78.31 317 VAL A CA 1
ATOM 2360 C C . VAL A 1 317 ? 13.297 -6.099 -24.561 1.00 78.31 317 VAL A C 1
ATOM 2362 O O . VAL A 1 317 ? 12.383 -6.246 -23.756 1.00 78.31 317 VAL A O 1
ATOM 2365 N N . GLN A 1 318 ? 13.865 -7.112 -25.210 1.00 78.75 318 GLN A N 1
ATOM 2366 C CA . GLN A 1 318 ? 13.516 -8.517 -25.021 1.00 78.75 318 GLN A CA 1
ATOM 2367 C C . GLN A 1 318 ? 14.802 -9.329 -24.830 1.00 78.75 318 GLN A C 1
ATOM 2369 O O . GLN A 1 318 ? 15.723 -9.229 -25.640 1.00 78.75 318 GLN A O 1
ATOM 2374 N N . GLN A 1 319 ? 14.874 -10.098 -23.743 1.00 68.00 319 GLN A N 1
ATOM 2375 C CA . GLN A 1 319 ? 15.997 -10.973 -23.383 1.00 68.00 319 GLN A CA 1
ATOM 2376 C C . GLN A 1 319 ? 15.476 -12.387 -23.063 1.00 68.00 319 GLN A C 1
ATOM 2378 O O . GLN A 1 319 ? 14.332 -12.536 -22.618 1.00 68.00 319 GLN A O 1
ATOM 2383 N N . HIS A 1 320 ? 16.302 -13.404 -23.331 1.00 66.25 320 HIS A N 1
ATOM 2384 C CA . HIS A 1 320 ? 15.982 -14.839 -23.310 1.00 66.25 320 HIS A CA 1
ATOM 2385 C C . HIS A 1 320 ? 17.158 -15.660 -22.774 1.00 66.25 320 HIS A C 1
ATOM 2387 O O . HIS A 1 320 ? 18.304 -15.252 -23.067 1.00 66.25 320 HIS A O 1
#

pLDDT: mean 72.96, std 16.28, range [31.02, 94.5]

Radius of gyration: 22.92 Å; chains: 1; bounding box: 48×47×64 Å

Secondary structure (DSSP, 8-state):
-------------SSS-------BSS---B--SSS--B---B-SSSS-B--EEE-SSS-EEE----SSSS--B------SS-----B------S--EEEEEE-STT-EEEEEEES-BS-EEEEEE-STT-EEEEEEES-BS-EEEEEE-SBS-EEEEEEEEEES-EEEEEE-SBS-EEEEEEEEEES-EEEEEEEEEES-EEEEEEEEEES-EEEEEEEEES-EEEEEEEEES-EEEEEEEEES-EEEEEEEEEEEEEEEEEEEES-EEEEEEEEEEEEEEEEEEEES-EEEEEEEESSS-EEEEEEEEEES-EEEEEE-